Protein AF-A0A936CM27-F1 (afdb_monomer)

pLDDT: mean 85.97, std 10.76, range [41.25, 97.06]

Sequence (195 aa):
MSIGIKVQIDFSAFSEALDALGDKHFRAAGMIAVNDTLRQANKAAVSAIAKAGSIKVADVRKRLRAIKATRENLTGILRASKYALPLVAFSARQVKAGVTAREWGQRRTYKGAFIATMKTGHRGVFKRVGDDRLPIRQLWGPGVGHVMRAPDVRADLEALIRERLPINLKRQIERRLRVISGKAKLSAASQRKLR

Mean predicted aligned error: 7.91 Å

Radius of gyration: 24.88 Å; Cα contacts (8 Å, |Δi|>4): 315; chains: 1; bounding box: 67×24×71 Å

Foldseek 3Di:
DWFKDKQADDCVVQPVLCVVQPLQLLLVLLQQLLQVLLVVLLVLLLVQLCVQFVFDSVVQNVFWDWDGADSVGSMIIITGHQDWAFQVRQVWDADPQEIWGQGRNDIDDDGQWYWDQDPVRDIGIWHAPDPDPDDIDTDTHGGSSVSCPPPVNVVVSVVSSVVRSVVSSVVSSVVSSVVVVVVVVVVVVVVVVVD

Structure (mmCIF, N/CA/C/O backbone):
data_AF-A0A936CM27-F1
#
_entry.id   AF-A0A936CM27-F1
#
loop_
_atom_site.group_PDB
_atom_site.id
_atom_site.type_symbol
_atom_site.label_atom_id
_atom_site.label_alt_id
_atom_site.label_comp_id
_atom_site.label_asym_id
_atom_site.label_entity_id
_atom_site.label_seq_id
_atom_site.pdbx_PDB_ins_code
_atom_site.Cartn_x
_atom_site.Cartn_y
_atom_site.Cartn_z
_atom_site.occupancy
_atom_site.B_iso_or_equiv
_atom_site.auth_seq_id
_atom_site.auth_comp_id
_atom_site.auth_asym_id
_atom_site.auth_atom_id
_atom_site.pdbx_PDB_model_num
ATOM 1 N N . MET A 1 1 ? -10.256 -14.883 -2.969 1.00 41.25 1 MET A N 1
ATOM 2 C CA . MET A 1 1 ? -9.816 -13.933 -4.011 1.00 41.25 1 MET A CA 1
ATOM 3 C C . MET A 1 1 ? -9.044 -12.776 -3.383 1.00 41.25 1 MET A C 1
ATOM 5 O O . MET A 1 1 ? -9.468 -12.255 -2.358 1.00 41.25 1 MET A O 1
ATOM 9 N N . SER A 1 2 ? -7.869 -12.446 -3.917 1.00 43.69 2 SER A N 1
ATOM 10 C CA . SER A 1 2 ? -7.022 -11.332 -3.467 1.00 43.69 2 SER A CA 1
ATOM 11 C C . SER A 1 2 ? -7.319 -10.068 -4.270 1.00 43.69 2 SER A C 1
ATOM 13 O O . SER A 1 2 ? -7.525 -10.167 -5.474 1.00 43.69 2 SER A O 1
ATOM 15 N N . ILE A 1 3 ? -7.285 -8.902 -3.631 1.00 67.88 3 ILE A N 1
ATOM 16 C CA . ILE A 1 3 ? -7.561 -7.609 -4.274 1.00 67.88 3 ILE A CA 1
ATOM 17 C C . ILE A 1 3 ? -6.244 -7.035 -4.785 1.00 67.88 3 ILE A C 1
ATOM 19 O O . ILE A 1 3 ? -5.271 -7.005 -4.027 1.00 67.88 3 ILE A O 1
ATOM 23 N N . GLY A 1 4 ? -6.188 -6.592 -6.040 1.00 69.81 4 GLY A N 1
ATOM 24 C CA . GLY A 1 4 ? -4.976 -5.972 -6.554 1.00 69.81 4 GLY A CA 1
ATOM 25 C C . GLY A 1 4 ? -5.148 -5.162 -7.829 1.00 69.81 4 GLY A C 1
ATOM 26 O O . GLY A 1 4 ? -6.114 -5.348 -8.562 1.00 69.81 4 GLY A O 1
ATOM 27 N N . ILE A 1 5 ? -4.181 -4.275 -8.063 1.00 77.62 5 ILE A N 1
ATOM 28 C CA . ILE A 1 5 ? -4.051 -3.458 -9.274 1.00 77.62 5 ILE A CA 1
ATOM 29 C C . ILE A 1 5 ? -2.938 -4.059 -10.130 1.00 77.62 5 ILE A C 1
ATOM 31 O O . ILE A 1 5 ? -1.877 -4.426 -9.612 1.00 77.62 5 ILE A O 1
ATOM 35 N N . LYS A 1 6 ? -3.202 -4.188 -11.431 1.00 80.00 6 LYS A N 1
ATOM 36 C CA . LYS A 1 6 ? -2.244 -4.692 -12.415 1.00 80.00 6 LYS A CA 1
ATOM 37 C C . LYS A 1 6 ? -1.566 -3.517 -13.116 1.00 80.00 6 LYS A C 1
ATOM 39 O O . LYS A 1 6 ? -2.228 -2.564 -13.507 1.00 80.00 6 LYS A O 1
ATOM 44 N N . VAL A 1 7 ? -0.254 -3.617 -13.281 1.00 76.00 7 VAL A N 1
ATOM 45 C CA . VAL A 1 7 ? 0.564 -2.746 -14.126 1.00 76.00 7 VAL A CA 1
ATOM 46 C C . VAL A 1 7 ? 1.024 -3.601 -15.296 1.00 76.00 7 VAL A C 1
ATOM 48 O O . VAL A 1 7 ? 1.741 -4.579 -15.079 1.00 76.00 7 VAL A O 1
ATOM 51 N N . GLN A 1 8 ? 0.592 -3.272 -16.509 1.00 74.25 8 GLN A N 1
ATOM 52 C CA . GLN A 1 8 ? 0.919 -4.019 -17.722 1.00 74.25 8 GLN A CA 1
ATOM 53 C C . GLN A 1 8 ? 1.378 -3.058 -18.810 1.00 74.25 8 GLN A C 1
ATOM 55 O O . GLN A 1 8 ? 0.885 -1.935 -18.889 1.00 74.25 8 GLN A O 1
ATOM 60 N N . ILE A 1 9 ? 2.338 -3.506 -19.615 1.00 72.75 9 ILE A N 1
ATOM 61 C CA . ILE A 1 9 ? 2.717 -2.826 -20.853 1.00 72.75 9 ILE A CA 1
ATOM 62 C C . ILE A 1 9 ? 1.850 -3.396 -21.968 1.00 72.75 9 ILE A C 1
ATOM 64 O O . ILE A 1 9 ? 1.766 -4.615 -22.112 1.00 72.75 9 ILE A O 1
ATOM 68 N N . ASP A 1 10 ? 1.248 -2.511 -22.754 1.00 71.00 10 ASP A N 1
ATOM 69 C CA . ASP A 1 10 ? 0.686 -2.876 -24.047 1.00 71.00 10 ASP A CA 1
ATOM 70 C C . ASP A 1 10 ? 1.802 -2.829 -25.094 1.00 71.00 10 ASP A C 1
ATOM 72 O O . ASP A 1 10 ? 2.443 -1.795 -25.272 1.00 71.00 10 ASP A O 1
ATOM 76 N N . PHE A 1 11 ? 2.083 -3.962 -25.734 1.00 61.38 11 PHE A N 1
ATOM 77 C CA . PHE A 1 11 ? 3.161 -4.081 -26.717 1.00 61.38 11 PHE A CA 1
ATOM 78 C C . PHE A 1 11 ? 2.806 -3.438 -28.061 1.00 61.38 11 PHE A C 1
ATOM 80 O O . PHE A 1 11 ? 3.712 -3.044 -28.792 1.00 61.38 11 PHE A O 1
ATOM 87 N N . SER A 1 12 ? 1.514 -3.306 -28.376 1.00 62.25 12 SER A N 1
ATOM 88 C CA . SER A 1 12 ? 1.051 -2.771 -29.663 1.00 62.25 12 SER A CA 1
ATOM 89 C C . SER A 1 12 ? 1.461 -1.310 -29.869 1.00 62.25 12 SER A C 1
ATOM 91 O O . SER A 1 12 ? 1.790 -0.904 -30.978 1.00 62.25 12 SER A O 1
ATOM 93 N N . ALA A 1 13 ? 1.542 -0.545 -28.780 1.00 63.19 13 ALA A N 1
ATOM 94 C CA . ALA A 1 13 ? 1.919 0.864 -28.792 1.00 63.19 13 ALA A CA 1
ATOM 95 C C . ALA A 1 13 ? 3.432 1.115 -28.974 1.00 63.19 13 ALA A C 1
ATOM 97 O O . ALA A 1 13 ? 3.851 2.270 -28.984 1.00 63.19 13 ALA A O 1
ATOM 98 N N . PHE A 1 14 ? 4.265 0.068 -29.070 1.00 64.75 14 PHE A N 1
ATOM 99 C CA . PHE A 1 14 ? 5.731 0.194 -29.082 1.00 64.75 14 PHE A CA 1
ATOM 100 C C . PHE A 1 14 ? 6.424 -0.640 -30.174 1.00 64.75 14 PHE A C 1
ATOM 102 O O . PHE A 1 14 ? 7.568 -1.058 -29.982 1.00 64.75 14 PHE A O 1
ATOM 109 N N . SER A 1 15 ? 5.769 -0.864 -31.316 1.00 64.75 15 SER A N 1
ATOM 110 C CA . SER A 1 15 ? 6.342 -1.594 -32.462 1.00 64.75 15 SER A CA 1
ATOM 111 C C . SER A 1 15 ? 7.690 -1.019 -32.920 1.00 64.75 15 SER A C 1
ATOM 113 O O . SER A 1 15 ? 8.670 -1.750 -32.994 1.00 64.75 15 SER A O 1
ATOM 115 N N . GLU A 1 16 ? 7.798 0.302 -33.078 1.00 68.31 16 GLU A N 1
ATOM 116 C CA . GLU A 1 16 ? 9.051 0.960 -33.490 1.00 68.31 16 GLU A CA 1
ATOM 117 C C . GLU A 1 16 ? 10.212 0.706 -32.513 1.00 68.31 16 GLU A C 1
ATOM 119 O O . GLU A 1 16 ? 11.364 0.511 -32.901 1.00 68.31 16 GLU A O 1
ATOM 124 N N . ALA A 1 17 ? 9.917 0.686 -31.209 1.00 62.34 17 ALA A N 1
ATOM 125 C CA . ALA A 1 17 ? 10.919 0.411 -30.186 1.00 62.34 17 ALA A CA 1
ATOM 126 C C . ALA A 1 17 ? 11.301 -1.075 -30.134 1.00 62.34 17 ALA A C 1
ATOM 128 O O . ALA A 1 17 ? 12.431 -1.394 -29.763 1.00 62.34 17 ALA A O 1
ATOM 129 N N . LEU A 1 18 ? 10.377 -1.974 -30.480 1.00 68.62 18 LEU A N 1
ATOM 130 C CA . LEU A 1 18 ? 10.653 -3.401 -30.639 1.00 68.62 18 LEU A CA 1
ATOM 131 C C . LEU A 1 18 ? 11.596 -3.642 -31.820 1.00 68.62 18 LEU A C 1
ATOM 133 O O . LEU A 1 18 ? 12.591 -4.349 -31.647 1.00 68.62 18 LEU A O 1
ATOM 137 N N . ASP A 1 19 ? 11.346 -2.991 -32.954 1.00 70.44 19 ASP A N 1
ATOM 138 C CA . ASP A 1 19 ? 12.170 -3.111 -34.160 1.00 70.44 19 ASP A CA 1
ATOM 139 C C . ASP A 1 19 ? 13.584 -2.549 -33.942 1.00 70.44 19 ASP A C 1
ATOM 141 O O . ASP A 1 19 ? 14.576 -3.162 -34.335 1.00 70.44 19 ASP A O 1
ATOM 145 N N . ALA A 1 20 ? 13.707 -1.430 -33.220 1.00 67.69 20 ALA A N 1
ATOM 146 C CA . ALA A 1 20 ? 14.999 -0.794 -32.954 1.00 67.69 20 ALA A CA 1
ATOM 147 C C . ALA A 1 20 ? 15.882 -1.530 -31.921 1.00 67.69 20 ALA A C 1
ATOM 149 O O . ALA A 1 20 ? 17.110 -1.424 -31.964 1.00 67.69 20 ALA A O 1
ATOM 150 N N . LEU A 1 21 ? 15.292 -2.229 -30.942 1.00 69.75 21 LEU A N 1
ATOM 151 C CA . LEU A 1 21 ? 16.026 -2.883 -29.840 1.00 69.75 21 LEU A CA 1
ATOM 152 C C . LEU A 1 21 ? 16.144 -4.402 -29.988 1.00 69.75 21 LEU A C 1
ATOM 154 O O . LEU A 1 21 ? 17.020 -5.006 -29.359 1.00 69.75 21 LEU A O 1
ATOM 158 N N . GLY A 1 22 ? 15.245 -5.022 -30.747 1.00 76.38 22 GLY A N 1
ATOM 159 C CA . GLY A 1 22 ? 14.989 -6.454 -30.694 1.00 76.38 22 GLY A CA 1
ATOM 160 C C . GLY A 1 22 ? 14.266 -6.882 -29.406 1.00 76.38 22 GLY A C 1
ATOM 161 O O . GLY A 1 22 ? 14.424 -6.298 -28.324 1.00 76.38 22 GLY A O 1
ATOM 162 N N . ASP A 1 23 ? 13.500 -7.972 -29.505 1.00 77.94 23 ASP A N 1
ATOM 163 C CA . ASP A 1 23 ? 12.582 -8.459 -28.459 1.00 77.94 23 ASP A CA 1
ATOM 164 C C . ASP A 1 23 ? 13.254 -8.626 -27.079 1.00 77.94 23 ASP A C 1
ATOM 166 O O . ASP A 1 23 ? 12.750 -8.176 -26.046 1.00 77.94 23 ASP A O 1
ATOM 170 N N . LYS A 1 24 ? 14.471 -9.181 -27.040 1.00 81.62 24 LYS A N 1
ATOM 171 C CA . LYS A 1 24 ? 15.215 -9.423 -25.790 1.00 81.62 24 LYS A CA 1
ATOM 172 C C . LYS A 1 24 ? 15.515 -8.138 -25.011 1.00 81.62 24 LYS A C 1
ATOM 174 O O . LYS A 1 24 ? 15.411 -8.118 -23.778 1.00 81.62 24 LYS A O 1
ATOM 179 N N . HIS A 1 25 ? 15.936 -7.077 -25.697 1.00 82.88 25 HIS A N 1
ATOM 180 C CA . HIS A 1 25 ? 16.291 -5.817 -25.045 1.00 82.88 25 HIS A CA 1
ATOM 181 C C . HIS A 1 25 ? 15.051 -5.011 -24.671 1.00 82.88 25 HIS A C 1
ATOM 183 O O . HIS A 1 25 ? 15.035 -4.422 -23.584 1.00 82.88 25 HIS A O 1
ATOM 189 N N . PHE A 1 26 ? 14.004 -5.065 -25.498 1.00 84.25 26 PHE A N 1
ATOM 190 C CA . PHE A 1 26 ? 12.713 -4.465 -25.190 1.00 84.25 26 PHE A CA 1
ATOM 191 C C . PHE A 1 26 ? 12.079 -5.098 -23.947 1.00 84.25 26 PHE A C 1
ATOM 193 O O . PHE A 1 26 ? 11.790 -4.391 -22.982 1.00 84.25 26 PHE A O 1
ATOM 200 N N . ARG A 1 27 ? 11.976 -6.433 -23.880 1.00 86.00 27 ARG A N 1
ATOM 201 C CA . ARG A 1 27 ? 11.462 -7.140 -22.691 1.00 86.00 27 ARG A CA 1
ATOM 202 C C . ARG A 1 27 ? 12.260 -6.820 -21.431 1.00 86.00 27 ARG A C 1
ATOM 204 O O . ARG A 1 27 ? 11.694 -6.645 -20.353 1.00 86.00 27 ARG A O 1
ATOM 211 N N . ALA A 1 28 ? 13.582 -6.692 -21.544 1.00 87.50 28 ALA A N 1
ATOM 212 C CA . ALA A 1 28 ? 14.419 -6.298 -20.414 1.00 87.50 28 ALA A CA 1
ATOM 213 C C . ALA A 1 28 ? 14.170 -4.846 -19.964 1.00 87.50 28 ALA A C 1
ATOM 215 O O . ALA A 1 28 ? 14.206 -4.579 -18.761 1.00 87.50 28 ALA A O 1
ATOM 216 N N . ALA A 1 29 ? 13.938 -3.915 -20.895 1.00 89.19 29 ALA A N 1
ATOM 217 C CA . ALA A 1 29 ? 13.565 -2.534 -20.586 1.00 89.19 29 ALA A CA 1
ATOM 218 C C . ALA A 1 29 ? 12.166 -2.465 -19.959 1.00 89.19 29 ALA A C 1
ATOM 220 O O . ALA A 1 29 ? 12.001 -1.871 -18.892 1.00 89.19 29 ALA A O 1
ATOM 221 N N . GLY A 1 30 ? 11.196 -3.153 -20.561 1.00 89.69 30 GLY A N 1
ATOM 222 C CA . GLY A 1 30 ? 9.817 -3.236 -20.098 1.00 89.69 30 GLY A CA 1
ATOM 223 C C . GLY A 1 30 ? 9.699 -3.827 -18.697 1.00 89.69 30 GLY A C 1
ATOM 224 O O . GLY A 1 30 ? 9.048 -3.242 -17.837 1.00 89.69 30 GLY A O 1
ATOM 225 N N . MET A 1 31 ? 10.416 -4.915 -18.406 1.00 92.50 31 MET A N 1
ATOM 226 C CA . MET A 1 31 ? 10.442 -5.513 -17.066 1.00 92.50 31 MET A CA 1
ATOM 227 C C . MET A 1 31 ? 10.909 -4.505 -16.008 1.00 92.50 31 MET A C 1
ATOM 229 O O . MET A 1 31 ? 10.315 -4.403 -14.932 1.00 92.50 31 MET A O 1
ATOM 233 N N . ILE A 1 32 ? 11.982 -3.758 -16.289 1.00 92.56 32 ILE A N 1
ATOM 234 C CA . ILE A 1 32 ? 12.509 -2.760 -15.350 1.00 92.56 32 ILE A CA 1
ATOM 235 C C . ILE A 1 32 ? 11.515 -1.605 -15.205 1.00 92.56 32 ILE A C 1
ATOM 237 O O . ILE A 1 32 ? 11.216 -1.214 -14.080 1.00 92.56 32 ILE A O 1
ATOM 241 N N . ALA A 1 33 ? 10.944 -1.119 -16.307 1.00 93.62 33 ALA A N 1
ATOM 242 C CA . ALA A 1 33 ? 9.964 -0.038 -16.301 1.00 93.62 33 ALA A CA 1
ATOM 243 C C . ALA A 1 33 ? 8.699 -0.389 -15.501 1.00 93.62 33 ALA A C 1
ATOM 245 O O . ALA A 1 33 ? 8.242 0.413 -14.682 1.00 93.62 33 ALA A O 1
ATOM 246 N N . VAL A 1 34 ? 8.170 -1.605 -15.667 1.00 93.00 34 VAL A N 1
ATOM 247 C CA . VAL A 1 34 ? 7.029 -2.108 -14.887 1.00 93.00 34 VAL A CA 1
ATOM 248 C C . VAL A 1 34 ? 7.393 -2.207 -13.414 1.00 93.00 34 VAL A C 1
ATOM 250 O O . VAL A 1 34 ? 6.630 -1.755 -12.567 1.00 93.00 34 VAL A O 1
ATOM 253 N N . ASN A 1 35 ? 8.569 -2.742 -13.084 1.00 94.81 35 ASN A N 1
ATOM 254 C CA . ASN A 1 35 ? 9.007 -2.875 -11.695 1.00 94.81 35 ASN A CA 1
ATOM 255 C C . ASN A 1 35 ? 9.281 -1.519 -11.018 1.00 94.81 35 ASN A C 1
ATOM 257 O O . ASN A 1 35 ? 8.979 -1.359 -9.832 1.00 94.81 35 ASN A O 1
ATOM 261 N N . ASP A 1 36 ? 9.804 -0.535 -11.750 1.00 94.62 36 ASP A N 1
ATOM 262 C CA . ASP A 1 36 ? 9.993 0.834 -11.264 1.00 94.62 36 ASP A CA 1
ATOM 263 C C . ASP A 1 36 ? 8.648 1.524 -11.015 1.00 94.62 36 ASP A C 1
ATOM 265 O O . ASP A 1 36 ? 8.440 2.112 -9.949 1.00 94.62 36 ASP A O 1
ATOM 269 N N . THR A 1 37 ? 7.708 1.372 -11.947 1.00 94.50 37 THR A N 1
ATOM 270 C CA . THR A 1 37 ? 6.339 1.890 -11.818 1.00 94.50 37 THR A CA 1
ATOM 271 C C . THR A 1 37 ? 5.603 1.214 -10.665 1.00 94.50 37 THR A C 1
ATOM 273 O O . THR A 1 37 ? 4.994 1.888 -9.841 1.00 94.50 37 THR A O 1
ATOM 276 N N . LEU A 1 38 ? 5.734 -0.106 -10.517 1.00 94.19 38 LEU A N 1
ATOM 277 C CA . LEU A 1 38 ? 5.159 -0.866 -9.409 1.00 94.19 38 LEU A CA 1
ATOM 278 C C . LEU A 1 38 ? 5.715 -0.402 -8.057 1.00 94.19 38 LEU A C 1
ATOM 280 O O . LEU A 1 38 ? 4.969 -0.317 -7.083 1.00 94.19 38 LEU A O 1
ATOM 284 N N . ARG A 1 39 ? 7.010 -0.065 -7.978 1.00 95.19 39 ARG A N 1
ATOM 285 C CA . ARG A 1 39 ? 7.616 0.498 -6.760 1.00 95.19 39 ARG A CA 1
ATOM 286 C C . ARG A 1 39 ? 6.994 1.854 -6.407 1.00 95.19 39 ARG A C 1
ATOM 288 O O . ARG A 1 39 ? 6.683 2.085 -5.237 1.00 95.19 39 ARG A O 1
ATOM 295 N N . GLN A 1 40 ? 6.806 2.726 -7.399 1.00 94.69 40 GLN A N 1
ATOM 296 C CA . GLN A 1 40 ? 6.181 4.043 -7.223 1.00 94.69 40 GLN A CA 1
ATOM 297 C C . GLN A 1 40 ? 4.708 3.907 -6.811 1.00 94.69 40 GLN A C 1
ATOM 299 O O . GLN A 1 40 ? 4.305 4.478 -5.797 1.00 94.69 40 GLN A O 1
ATOM 304 N N . ALA A 1 41 ? 3.948 3.061 -7.509 1.00 93.31 41 ALA A N 1
ATOM 305 C CA . ALA A 1 41 ? 2.558 2.748 -7.190 1.00 93.31 41 ALA A CA 1
ATOM 306 C C . ALA A 1 41 ? 2.414 2.146 -5.784 1.00 93.31 41 ALA A C 1
ATOM 308 O O . ALA A 1 41 ? 1.543 2.557 -5.026 1.00 93.31 41 ALA A O 1
ATOM 309 N N . ASN A 1 42 ? 3.302 1.233 -5.375 1.00 93.69 42 ASN A N 1
ATOM 310 C CA . ASN A 1 42 ? 3.288 0.672 -4.022 1.00 93.69 42 ASN A CA 1
ATOM 311 C C . ASN A 1 42 ? 3.519 1.749 -2.949 1.00 93.69 42 ASN A C 1
ATOM 313 O O . ASN A 1 42 ? 2.837 1.755 -1.927 1.00 93.69 42 ASN A O 1
ATOM 317 N N . LYS A 1 43 ? 4.451 2.686 -3.174 1.00 94.31 43 LYS A N 1
ATOM 318 C CA . LYS A 1 43 ? 4.688 3.807 -2.247 1.00 94.31 43 LYS A CA 1
ATOM 319 C C . LYS A 1 43 ? 3.444 4.692 -2.120 1.00 94.31 43 LYS A C 1
ATOM 321 O O . LYS A 1 43 ? 3.049 5.012 -0.999 1.00 94.31 43 LYS A O 1
ATOM 326 N N . ALA A 1 44 ? 2.834 5.054 -3.247 1.00 93.00 44 ALA A N 1
ATOM 327 C CA . ALA A 1 44 ? 1.612 5.851 -3.271 1.00 93.00 44 ALA A CA 1
ATOM 328 C C . ALA A 1 44 ? 0.451 5.124 -2.576 1.00 93.00 44 ALA A C 1
ATOM 330 O O . ALA A 1 44 ? -0.181 5.697 -1.694 1.00 93.00 44 ALA A O 1
ATOM 331 N N . ALA A 1 45 ? 0.252 3.835 -2.867 1.00 92.06 45 ALA A N 1
ATOM 332 C CA . ALA A 1 45 ? -0.809 3.020 -2.281 1.00 92.06 45 ALA A CA 1
ATOM 333 C C . ALA A 1 45 ? -0.676 2.913 -0.762 1.00 92.06 45 ALA A C 1
ATOM 335 O O . ALA A 1 45 ? -1.651 3.095 -0.039 1.00 92.06 45 ALA A O 1
ATOM 336 N N . VAL A 1 46 ? 0.540 2.664 -0.264 1.00 93.56 46 VAL A N 1
ATOM 337 C CA . VAL A 1 46 ? 0.819 2.636 1.177 1.00 93.56 46 VAL A CA 1
ATOM 338 C C . VAL A 1 46 ? 0.392 3.950 1.837 1.00 93.56 46 VAL A C 1
ATOM 340 O O . VAL A 1 46 ? -0.245 3.919 2.888 1.00 93.56 46 VAL A O 1
ATOM 343 N N . SER A 1 47 ? 0.737 5.087 1.229 1.00 92.56 47 SER A N 1
ATOM 344 C CA . SER A 1 47 ? 0.409 6.415 1.757 1.00 92.56 47 SER A CA 1
ATOM 345 C C . SER A 1 47 ? -1.098 6.690 1.721 1.00 92.56 47 SER A C 1
ATOM 347 O O . SER A 1 47 ? -1.693 7.025 2.747 1.00 92.56 47 SER A O 1
ATOM 349 N N . ALA A 1 48 ? -1.732 6.472 0.565 1.00 90.94 48 ALA A N 1
ATOM 350 C CA . ALA A 1 48 ? -3.158 6.700 0.355 1.00 90.94 48 ALA A CA 1
ATOM 351 C C . ALA A 1 48 ? -4.013 5.837 1.292 1.00 90.94 48 ALA A C 1
ATOM 353 O O . ALA A 1 48 ? -4.898 6.346 1.979 1.00 90.94 48 ALA A O 1
ATOM 354 N N . ILE A 1 49 ? -3.692 4.543 1.406 1.00 89.81 49 ILE A N 1
ATOM 355 C CA . ILE A 1 49 ? -4.421 3.619 2.280 1.00 89.81 49 ILE A CA 1
ATOM 356 C C . ILE A 1 49 ? -4.211 3.964 3.757 1.00 89.81 49 ILE A C 1
ATOM 358 O O . ILE A 1 49 ? -5.163 3.904 4.536 1.00 89.81 49 ILE A O 1
ATOM 362 N N . ALA A 1 50 ? -2.996 4.345 4.163 1.00 90.06 50 ALA A N 1
ATOM 363 C CA . ALA A 1 50 ? -2.739 4.773 5.536 1.00 90.06 50 ALA A CA 1
ATOM 364 C C . ALA A 1 50 ? -3.566 6.017 5.901 1.00 90.06 50 ALA A C 1
ATOM 366 O O . ALA A 1 50 ? -4.212 6.033 6.952 1.00 90.06 50 ALA A O 1
ATOM 367 N N . LYS A 1 51 ? -3.609 7.016 5.007 1.00 89.12 51 LYS A N 1
ATOM 368 C CA . LYS A 1 51 ? -4.384 8.252 5.184 1.00 89.12 51 LYS A CA 1
ATOM 369 C C . LYS A 1 51 ? -5.886 7.969 5.255 1.00 89.12 51 LYS A C 1
ATOM 371 O O . LYS A 1 51 ? -6.521 8.320 6.247 1.00 89.12 51 LYS A O 1
ATOM 376 N N . ALA A 1 52 ? -6.437 7.284 4.253 1.00 85.94 52 ALA A N 1
ATOM 377 C CA . ALA A 1 52 ? -7.865 6.975 4.181 1.00 85.94 52 ALA A CA 1
ATOM 378 C C . ALA A 1 52 ? -8.317 6.059 5.332 1.00 85.94 52 ALA A C 1
ATOM 380 O O . ALA A 1 52 ? -9.355 6.274 5.952 1.00 85.94 52 ALA A O 1
ATOM 381 N N . GLY A 1 53 ? -7.508 5.054 5.671 1.00 83.88 53 GLY A N 1
ATOM 382 C CA . GLY A 1 53 ? -7.813 4.099 6.730 1.00 83.88 53 GLY A CA 1
ATOM 383 C C . GLY A 1 53 ? -7.555 4.604 8.149 1.00 83.88 53 GLY A C 1
ATOM 384 O O . GLY A 1 53 ? -8.021 3.963 9.084 1.00 83.88 53 GLY A O 1
ATOM 385 N N . SER A 1 54 ? -6.825 5.714 8.332 1.00 86.44 54 SER A N 1
ATOM 386 C CA . SER A 1 54 ? -6.274 6.128 9.638 1.00 86.44 54 SER A CA 1
ATOM 387 C C . SER A 1 54 ? -5.439 5.019 10.312 1.00 86.44 54 SER A C 1
ATOM 389 O O . SER A 1 54 ? -5.464 4.848 11.533 1.00 86.44 54 SER A O 1
ATOM 391 N N . ILE A 1 55 ? -4.704 4.256 9.493 1.00 88.62 55 ILE A N 1
ATOM 392 C CA . ILE A 1 55 ? -3.867 3.117 9.898 1.00 88.62 55 ILE A CA 1
ATOM 393 C C . ILE A 1 55 ? -2.397 3.531 9.810 1.00 88.62 55 ILE A C 1
ATOM 395 O O . ILE A 1 55 ? -1.998 4.281 8.918 1.00 88.62 55 ILE A O 1
ATOM 399 N N . LYS A 1 56 ? -1.548 2.991 10.689 1.00 88.25 56 LYS A N 1
ATOM 400 C CA . LYS A 1 56 ? -0.098 3.194 10.594 1.00 88.25 56 LYS A CA 1
ATOM 401 C C . LYS A 1 56 ? 0.460 2.648 9.277 1.00 88.25 56 LYS A C 1
ATOM 403 O O . LYS A 1 56 ? 0.214 1.504 8.898 1.00 88.25 56 LYS A O 1
ATOM 408 N N . VAL A 1 57 ? 1.334 3.430 8.646 1.00 91.50 57 VAL A N 1
ATOM 409 C CA . VAL A 1 57 ? 2.054 3.061 7.414 1.00 91.50 57 VAL A CA 1
ATOM 410 C C . VAL A 1 57 ? 2.757 1.702 7.531 1.00 91.50 57 VAL A C 1
ATOM 412 O O . VAL A 1 57 ? 2.727 0.905 6.595 1.00 91.50 57 VAL A O 1
ATOM 415 N N . ALA A 1 58 ? 3.366 1.409 8.684 1.00 89.94 58 ALA A N 1
ATOM 416 C CA . ALA A 1 58 ? 4.054 0.140 8.922 1.00 89.94 58 ALA A CA 1
ATOM 417 C C . ALA A 1 58 ? 3.111 -1.076 8.838 1.00 89.94 58 ALA A C 1
ATOM 419 O O . ALA A 1 58 ? 3.478 -2.099 8.261 1.00 89.94 58 ALA A O 1
ATOM 420 N N . ASP A 1 59 ? 1.886 -0.955 9.351 1.00 88.00 59 ASP A N 1
ATOM 421 C CA . ASP A 1 59 ? 0.899 -2.040 9.333 1.00 88.00 59 ASP A CA 1
ATOM 422 C C . ASP A 1 59 ? 0.292 -2.231 7.940 1.00 88.00 59 ASP A C 1
ATOM 424 O O . ASP A 1 59 ? 0.032 -3.362 7.522 1.00 88.00 59 ASP A O 1
ATOM 428 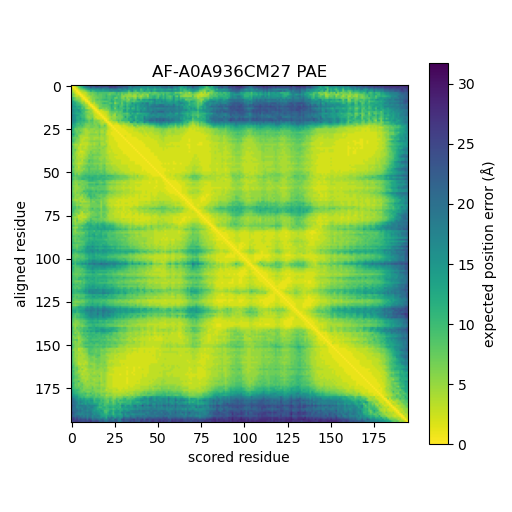N N . VAL A 1 60 ? 0.144 -1.139 7.181 1.00 90.50 60 VAL A N 1
ATOM 429 C CA . VAL A 1 60 ? -0.249 -1.189 5.766 1.00 90.50 60 VAL A CA 1
ATOM 430 C C . VAL A 1 60 ? 0.821 -1.901 4.933 1.00 90.50 60 VAL A C 1
ATOM 432 O O . VAL A 1 60 ? 0.490 -2.804 4.164 1.00 90.50 60 VAL A O 1
ATOM 435 N N . ARG A 1 61 ? 2.109 -1.575 5.126 1.00 91.06 61 ARG A N 1
ATOM 436 C CA . ARG A 1 61 ? 3.229 -2.209 4.401 1.00 91.06 61 ARG A CA 1
ATOM 437 C C . ARG A 1 61 ? 3.275 -3.722 4.586 1.00 91.06 61 ARG A C 1
ATOM 439 O O . ARG A 1 61 ? 3.455 -4.435 3.609 1.00 91.06 61 ARG A O 1
ATOM 446 N N . LYS A 1 62 ? 3.050 -4.223 5.805 1.00 89.94 62 LYS A N 1
ATOM 447 C CA . LYS A 1 62 ? 3.002 -5.673 6.092 1.00 89.94 62 LYS A CA 1
ATOM 448 C C . LYS A 1 62 ? 1.873 -6.399 5.348 1.00 89.94 62 LYS A C 1
ATOM 450 O O . LYS A 1 62 ? 1.879 -7.622 5.252 1.00 89.94 62 LYS A O 1
ATOM 455 N N . ARG A 1 63 ? 0.878 -5.658 4.856 1.00 90.31 63 ARG A N 1
ATOM 456 C CA . ARG A 1 63 ? -0.353 -6.179 4.245 1.00 90.31 63 ARG A CA 1
ATOM 457 C C . ARG A 1 63 ? -0.458 -5.889 2.751 1.00 90.31 63 ARG A C 1
ATOM 459 O O . ARG A 1 63 ? -1.446 -6.298 2.139 1.00 90.31 63 ARG A O 1
ATOM 466 N N . LEU A 1 64 ? 0.540 -5.227 2.171 1.00 90.75 64 LEU A N 1
ATOM 467 C CA . LEU A 1 64 ? 0.681 -5.022 0.735 1.00 90.75 64 LEU A CA 1
ATOM 468 C C . LEU A 1 64 ? 1.851 -5.852 0.216 1.00 90.75 64 LEU A C 1
ATOM 470 O O . LEU A 1 64 ? 2.938 -5.852 0.788 1.00 90.75 64 LEU A O 1
ATOM 474 N N . ARG A 1 65 ? 1.631 -6.553 -0.893 1.00 91.56 65 ARG A N 1
ATOM 475 C CA . ARG A 1 65 ? 2.652 -7.348 -1.571 1.00 91.56 65 ARG A CA 1
ATOM 476 C C . ARG A 1 65 ? 2.728 -6.934 -3.031 1.00 91.56 65 ARG A C 1
ATOM 478 O O . ARG A 1 65 ? 1.747 -7.044 -3.760 1.00 91.56 65 ARG A O 1
ATOM 485 N N . ALA A 1 66 ? 3.909 -6.504 -3.456 1.00 92.19 66 ALA A N 1
ATOM 486 C CA . ALA A 1 66 ? 4.219 -6.257 -4.857 1.00 92.19 66 ALA A CA 1
ATOM 487 C C . ALA A 1 66 ? 4.780 -7.541 -5.487 1.00 92.19 66 ALA A C 1
ATOM 489 O O . ALA A 1 66 ? 5.832 -8.035 -5.080 1.00 92.19 66 ALA A O 1
ATOM 490 N N . ILE A 1 67 ? 4.066 -8.090 -6.464 1.00 92.94 67 ILE A N 1
ATOM 491 C CA . ILE A 1 67 ? 4.522 -9.188 -7.316 1.00 92.94 67 ILE A CA 1
ATOM 492 C C . ILE A 1 67 ? 5.181 -8.542 -8.531 1.00 92.94 67 ILE A C 1
ATOM 494 O O . ILE A 1 67 ? 4.526 -7.823 -9.286 1.00 92.94 67 ILE A O 1
ATOM 498 N N . LYS A 1 68 ? 6.491 -8.746 -8.656 1.00 91.69 68 LYS A N 1
ATOM 499 C CA . LYS A 1 68 ? 7.321 -8.123 -9.688 1.00 91.69 68 LYS A CA 1
ATOM 500 C C . LYS A 1 68 ? 7.076 -8.758 -11.055 1.00 91.69 68 LYS A C 1
ATOM 502 O O . LYS A 1 68 ? 6.821 -9.956 -11.139 1.00 91.69 68 LYS A O 1
ATOM 507 N N . ALA A 1 69 ? 7.239 -7.949 -12.094 1.00 91.19 69 ALA A N 1
ATOM 508 C CA . ALA A 1 69 ? 7.325 -8.421 -13.465 1.00 91.19 69 ALA A CA 1
ATOM 509 C C . ALA A 1 69 ? 8.637 -9.183 -13.696 1.00 91.19 69 ALA A C 1
ATOM 511 O O . ALA A 1 69 ? 9.683 -8.830 -13.131 1.00 91.19 69 ALA A O 1
ATOM 512 N N . THR A 1 70 ? 8.575 -10.189 -14.563 1.00 89.19 70 THR A N 1
ATOM 513 C CA . THR A 1 70 ? 9.720 -10.948 -15.083 1.00 89.19 70 THR A CA 1
ATOM 514 C C . THR A 1 70 ? 9.925 -10.613 -16.560 1.00 89.19 70 THR A C 1
ATOM 516 O O . THR A 1 70 ? 9.162 -9.843 -17.129 1.00 89.19 70 THR A O 1
ATOM 519 N N . ARG A 1 71 ? 10.964 -11.156 -17.206 1.00 84.56 71 ARG A N 1
ATOM 520 C CA . ARG A 1 71 ? 11.186 -10.938 -18.651 1.00 84.56 71 ARG A CA 1
ATOM 521 C C . ARG A 1 71 ? 10.127 -11.615 -19.525 1.00 84.56 71 ARG A C 1
ATOM 523 O O . ARG A 1 71 ? 9.853 -11.151 -20.626 1.00 84.56 71 ARG A O 1
ATOM 530 N N . GLU A 1 72 ? 9.562 -12.709 -19.032 1.00 83.88 72 GLU A N 1
ATOM 531 C CA . GLU A 1 72 ? 8.506 -13.470 -19.704 1.00 83.88 72 GLU A CA 1
ATOM 532 C C . GLU A 1 72 ? 7.141 -12.825 -19.479 1.00 83.88 72 GLU A C 1
ATOM 534 O O . GLU A 1 72 ? 6.349 -12.717 -20.409 1.00 83.88 72 GLU A O 1
ATOM 539 N N . ASN A 1 73 ? 6.893 -12.341 -18.257 1.00 85.06 73 ASN A N 1
ATOM 540 C CA . ASN A 1 73 ? 5.636 -11.722 -17.876 1.00 85.06 73 ASN A CA 1
ATOM 541 C C . ASN A 1 73 ? 5.863 -10.275 -17.425 1.00 85.06 73 ASN A C 1
ATOM 543 O O . ASN A 1 73 ? 6.197 -10.012 -16.265 1.00 85.06 73 ASN A O 1
ATOM 547 N N . LEU A 1 74 ? 5.613 -9.327 -18.333 1.00 86.50 74 LEU A N 1
ATOM 548 C CA . LEU A 1 74 ? 5.698 -7.882 -18.077 1.00 86.50 74 LEU A CA 1
ATOM 549 C C . LEU A 1 74 ? 4.514 -7.342 -17.249 1.00 86.50 74 LEU A C 1
ATOM 551 O O . LEU A 1 74 ? 4.118 -6.187 -17.390 1.00 86.50 74 LEU A O 1
ATOM 555 N N . THR A 1 75 ? 3.943 -8.169 -16.374 1.00 87.75 75 THR A N 1
ATOM 556 C CA . THR A 1 75 ? 2.846 -7.790 -15.486 1.00 87.75 75 THR A CA 1
ATOM 557 C C . THR A 1 75 ? 3.353 -7.632 -14.059 1.00 87.75 75 THR A C 1
ATOM 559 O O . THR A 1 75 ? 3.784 -8.593 -13.425 1.00 87.75 75 THR A O 1
ATOM 562 N N . GLY A 1 76 ? 3.251 -6.420 -13.521 1.00 89.19 76 GLY A N 1
ATOM 563 C CA . GLY A 1 76 ? 3.392 -6.152 -12.094 1.00 89.19 76 GLY A CA 1
ATOM 564 C C . GLY A 1 76 ? 2.030 -6.225 -11.409 1.00 89.19 76 GLY A C 1
ATOM 565 O O . GLY A 1 76 ? 1.052 -5.690 -11.924 1.00 89.19 76 GLY A O 1
ATOM 566 N N . ILE A 1 77 ? 1.936 -6.862 -10.242 1.00 90.38 77 ILE A N 1
ATOM 567 C CA . ILE A 1 77 ? 0.678 -6.926 -9.481 1.00 90.38 77 ILE A CA 1
ATOM 568 C C . ILE A 1 77 ? 0.906 -6.367 -8.087 1.00 90.38 77 ILE A C 1
ATOM 570 O O . ILE A 1 77 ? 1.702 -6.899 -7.314 1.00 90.38 77 ILE A O 1
ATOM 574 N N . LEU A 1 78 ? 0.157 -5.329 -7.730 1.00 90.50 78 LEU A N 1
ATOM 575 C CA . LEU A 1 78 ? 0.085 -4.852 -6.358 1.00 90.50 78 LEU A CA 1
ATOM 576 C C . LEU A 1 78 ? -1.099 -5.522 -5.665 1.00 90.50 78 LEU A C 1
ATOM 578 O O . LEU A 1 78 ? -2.242 -5.258 -6.019 1.00 90.50 78 LEU A O 1
ATOM 582 N N . ARG A 1 79 ? -0.835 -6.396 -4.692 1.00 90.44 7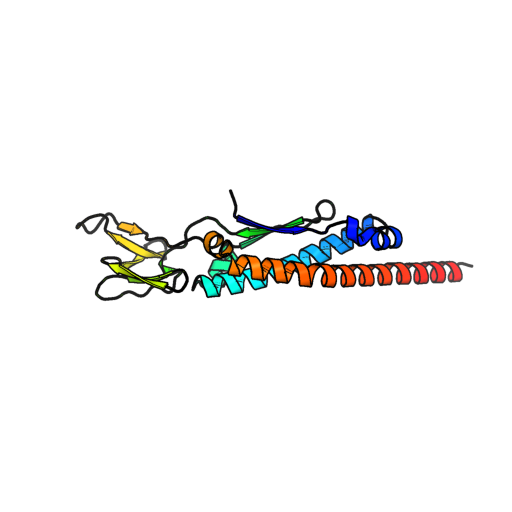9 ARG A N 1
ATOM 583 C CA . ARG A 1 79 ? -1.846 -7.199 -3.995 1.00 90.44 79 ARG A CA 1
ATOM 584 C C . ARG A 1 79 ? -2.002 -6.751 -2.544 1.00 90.44 79 ARG A C 1
ATOM 586 O O . ARG A 1 79 ? -1.031 -6.763 -1.790 1.00 90.44 79 ARG A O 1
ATOM 593 N N . ALA A 1 80 ? -3.228 -6.454 -2.127 1.00 89.25 80 ALA A N 1
ATOM 594 C CA . ALA A 1 80 ? -3.567 -6.201 -0.732 1.00 89.25 80 ALA A CA 1
ATOM 595 C C . ALA A 1 80 ? -4.149 -7.429 -0.032 1.00 89.25 80 ALA A C 1
ATOM 597 O O . ALA A 1 80 ? -4.884 -8.236 -0.612 1.00 89.25 80 ALA A O 1
ATOM 598 N N . SER A 1 81 ? -3.845 -7.538 1.260 1.00 87.00 81 SER A N 1
ATOM 599 C CA . SER A 1 81 ? -4.437 -8.532 2.145 1.00 87.00 81 SER A CA 1
ATOM 600 C C . SER A 1 81 ? -5.934 -8.284 2.340 1.00 87.00 81 SER A C 1
ATOM 602 O O . SER A 1 81 ? -6.372 -7.157 2.589 1.00 87.00 81 SER A O 1
ATOM 604 N N . LYS A 1 82 ? -6.711 -9.371 2.275 1.00 81.75 82 LYS A N 1
ATOM 605 C CA . LYS A 1 82 ? -8.155 -9.383 2.556 1.00 81.75 82 LYS A CA 1
ATOM 606 C C . LYS A 1 82 ? -8.481 -9.407 4.053 1.00 81.75 82 LYS A C 1
ATOM 608 O O . LYS A 1 82 ? -9.619 -9.151 4.422 1.00 81.75 82 LYS A O 1
ATOM 613 N N 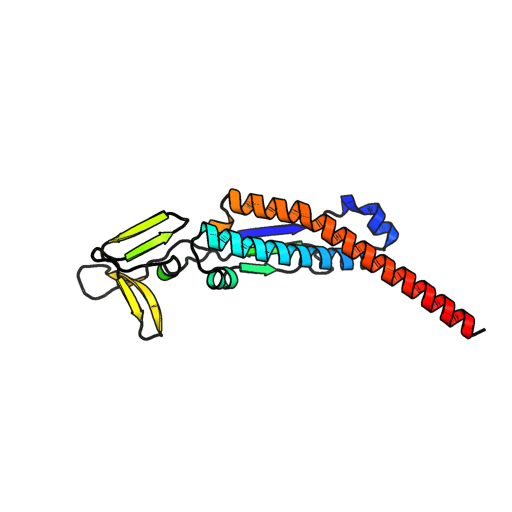. TYR A 1 83 ? -7.512 -9.751 4.902 1.00 84.94 83 TYR A N 1
ATOM 614 C CA . TYR A 1 83 ? -7.766 -10.018 6.315 1.00 84.94 83 TYR A CA 1
ATOM 615 C C . TYR A 1 83 ? -8.001 -8.738 7.113 1.00 84.94 83 TYR A C 1
ATOM 61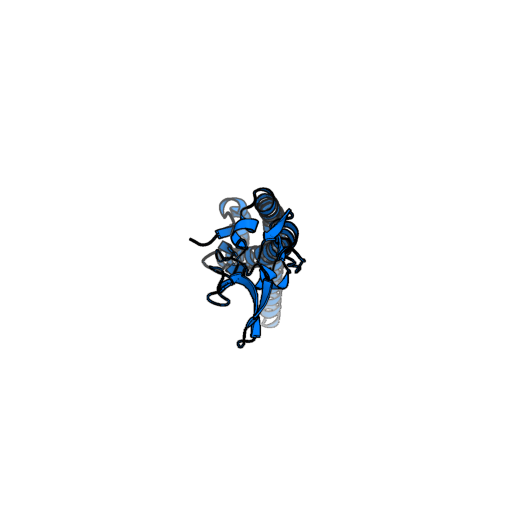7 O O . TYR A 1 83 ? -7.360 -7.710 6.874 1.00 84.94 83 TYR A O 1
ATOM 625 N N . ALA A 1 84 ? -8.897 -8.840 8.091 1.00 86.50 84 ALA A N 1
ATOM 626 C CA . ALA A 1 84 ? -9.247 -7.778 9.018 1.00 86.50 84 ALA A CA 1
ATOM 627 C C . ALA A 1 84 ? -8.032 -7.300 9.837 1.00 86.50 84 ALA A C 1
ATOM 629 O O . ALA A 1 84 ? -7.050 -8.029 10.043 1.00 86.50 84 ALA A O 1
ATOM 630 N N . LEU A 1 85 ? -8.046 -6.035 10.248 1.00 89.19 85 LEU A N 1
ATOM 631 C CA . LEU A 1 85 ? -7.037 -5.451 11.135 1.00 89.19 85 LEU A CA 1
ATOM 632 C C . LEU A 1 85 ? -7.551 -5.508 12.577 1.00 89.19 85 LEU A C 1
ATOM 634 O O . LEU A 1 85 ? -8.731 -5.242 12.795 1.00 89.19 85 LEU A O 1
ATOM 638 N N . PRO A 1 86 ? -6.708 -5.819 13.577 1.00 92.12 86 PRO A N 1
ATOM 639 C CA . PRO A 1 86 ? -7.079 -5.606 14.970 1.00 92.12 86 PRO A CA 1
ATOM 640 C C . PRO A 1 86 ? -7.565 -4.171 15.162 1.00 92.12 86 PRO A C 1
ATOM 642 O O . PRO A 1 86 ? -6.909 -3.243 14.689 1.00 92.12 86 PRO A O 1
ATOM 645 N N . LEU A 1 87 ? -8.669 -3.969 15.884 1.00 93.00 87 LEU A N 1
ATOM 646 C CA . LEU A 1 87 ? -9.255 -2.632 16.027 1.00 93.00 87 LEU A CA 1
ATOM 647 C C . LEU A 1 87 ? -8.280 -1.617 16.668 1.00 93.00 87 LEU A C 1
ATOM 649 O O . LEU A 1 87 ? -8.348 -0.420 16.408 1.00 93.00 87 LEU A O 1
ATOM 653 N N . VAL A 1 88 ? -7.294 -2.103 17.433 1.00 92.12 88 VAL A N 1
ATOM 654 C CA . VAL A 1 88 ? -6.214 -1.286 18.012 1.00 92.12 88 VAL A CA 1
ATOM 655 C C . VAL A 1 88 ? -5.367 -0.553 16.958 1.00 92.12 88 VAL A C 1
ATOM 657 O O . VAL A 1 88 ? -4.829 0.514 17.247 1.00 92.12 88 VAL A O 1
ATOM 660 N N . ALA A 1 89 ? -5.282 -1.073 15.728 1.00 89.81 89 ALA A N 1
ATOM 661 C CA . ALA A 1 89 ? -4.534 -0.457 14.629 1.00 89.81 89 ALA A CA 1
ATOM 662 C C . ALA A 1 89 ? -5.174 0.848 14.111 1.00 89.81 89 ALA A C 1
ATOM 664 O O . ALA A 1 89 ? -4.511 1.626 13.427 1.00 89.81 89 ALA A O 1
ATOM 665 N N . PHE A 1 90 ? -6.435 1.106 14.466 1.00 90.75 90 PHE A N 1
ATOM 666 C CA . PHE A 1 90 ? -7.235 2.248 14.017 1.00 90.75 90 PHE A CA 1
ATOM 667 C C . PHE A 1 90 ? -7.254 3.379 15.049 1.00 90.75 90 PHE A C 1
ATOM 669 O O . PHE A 1 90 ? -8.311 3.899 15.408 1.00 90.75 90 PHE A O 1
ATOM 676 N N . SER A 1 91 ? -6.082 3.743 15.577 1.00 89.25 91 SER A N 1
ATOM 677 C CA . SER A 1 91 ? -5.939 4.791 16.604 1.00 89.25 91 SER A CA 1
ATOM 678 C C . SER A 1 91 ? -6.906 4.612 17.788 1.00 89.25 91 SER A C 1
ATOM 680 O O . SER A 1 91 ? -7.570 5.562 18.211 1.00 89.25 91 SER A O 1
ATOM 682 N N . ALA A 1 92 ? -7.036 3.375 18.282 1.00 92.81 92 ALA A N 1
ATOM 683 C CA . ALA A 1 92 ? -8.012 3.064 19.317 1.00 92.81 92 ALA A CA 1
ATOM 684 C C . ALA A 1 92 ? -7.635 3.684 20.672 1.00 92.81 92 ALA A C 1
ATOM 686 O O . ALA A 1 92 ? -6.499 3.556 21.134 1.00 92.81 92 ALA A O 1
ATOM 687 N N . ARG A 1 93 ? -8.614 4.304 21.332 1.00 93.94 93 ARG A N 1
ATOM 688 C CA . ARG A 1 93 ? -8.502 4.938 22.651 1.00 93.94 93 ARG A CA 1
ATOM 689 C C . ARG A 1 93 ? -9.565 4.376 23.581 1.00 93.94 93 ARG A C 1
ATOM 691 O O . ARG A 1 93 ? -10.747 4.380 23.237 1.00 93.94 93 ARG A O 1
ATOM 698 N N . GLN A 1 94 ? -9.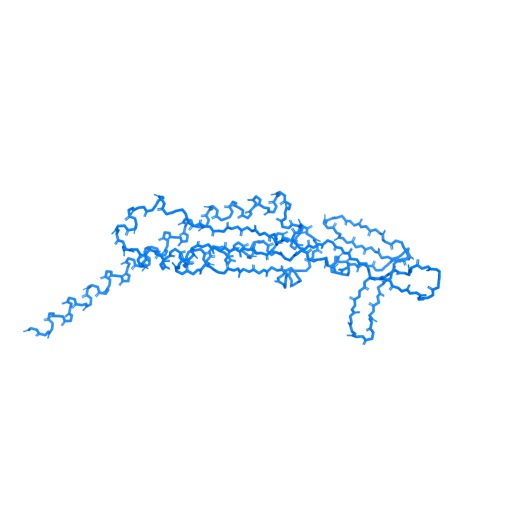161 3.986 24.783 1.00 95.50 94 GLN A N 1
ATOM 699 C CA . GLN A 1 94 ? -10.100 3.632 25.842 1.00 95.50 94 GLN A CA 1
ATOM 700 C C . GLN A 1 94 ? -10.764 4.891 26.421 1.00 95.50 94 GLN A C 1
ATOM 702 O O . GLN A 1 94 ? -10.129 5.933 26.590 1.00 95.50 94 GLN A O 1
ATOM 707 N N . VAL A 1 95 ? -12.065 4.801 26.669 1.00 95.88 95 VAL A N 1
ATOM 708 C CA . VAL A 1 95 ? -12.931 5.842 27.236 1.00 95.88 95 VAL A CA 1
ATOM 709 C C . VAL A 1 95 ? -13.836 5.211 28.296 1.00 95.88 95 VAL A C 1
ATOM 711 O O . VAL A 1 95 ? -13.981 3.992 28.331 1.00 95.88 95 VAL A O 1
ATOM 714 N N . LYS A 1 96 ? -14.501 6.018 29.133 1.00 93.56 96 LYS A N 1
ATOM 715 C CA . LYS A 1 96 ? -15.385 5.503 30.200 1.00 93.56 96 LYS A CA 1
ATOM 716 C C . LYS A 1 96 ? -16.452 4.529 29.677 1.00 93.56 96 LYS A C 1
ATOM 718 O O . LYS A 1 96 ? -16.713 3.510 30.296 1.00 93.56 96 LYS A O 1
ATOM 723 N N . ALA A 1 97 ? -17.026 4.817 28.508 1.00 93.44 97 ALA A N 1
ATOM 724 C CA . ALA A 1 97 ? -18.060 3.983 27.893 1.00 93.44 97 ALA A CA 1
ATOM 725 C C . ALA A 1 97 ? -17.527 2.725 27.168 1.00 93.44 97 ALA A C 1
ATOM 727 O O . ALA A 1 97 ? -18.325 1.886 26.748 1.00 93.44 97 ALA A O 1
ATOM 728 N N . GLY A 1 98 ? -16.212 2.591 26.961 1.00 95.69 98 GLY A N 1
ATOM 729 C CA . GLY A 1 98 ? -15.616 1.475 26.224 1.00 95.69 98 GLY A CA 1
ATOM 730 C C . GLY A 1 98 ? -14.368 1.870 25.431 1.00 95.69 98 GLY A C 1
ATOM 731 O O . GLY A 1 98 ? -13.446 2.479 25.965 1.00 95.69 98 GLY A O 1
ATOM 732 N N . VAL A 1 99 ? -14.323 1.556 24.134 1.00 97.06 99 VAL A N 1
ATOM 733 C CA . VAL A 1 99 ? -13.201 1.938 23.254 1.00 97.06 99 VAL A CA 1
ATOM 734 C C . VAL A 1 99 ? -13.706 2.726 22.061 1.00 97.06 99 VAL A C 1
ATOM 736 O O . VAL A 1 99 ? -14.681 2.351 21.425 1.00 97.06 99 VAL A O 1
ATOM 739 N N . THR A 1 100 ? -13.021 3.812 21.732 1.00 95.69 100 THR A N 1
ATOM 740 C CA . THR A 1 100 ? -13.216 4.557 20.486 1.00 95.69 100 THR A CA 1
ATOM 741 C C . THR A 1 100 ? -12.148 4.159 19.479 1.00 95.69 100 THR A C 1
ATOM 743 O O . THR A 1 100 ? -10.999 3.976 19.870 1.00 95.69 100 THR A O 1
ATOM 746 N N . ALA A 1 101 ? -12.490 4.036 18.199 1.00 93.94 101 ALA A N 1
ATOM 747 C CA . ALA A 1 101 ? -11.533 3.784 17.119 1.00 93.94 101 ALA A CA 1
ATOM 748 C C . ALA A 1 101 ? -11.910 4.590 15.872 1.00 93.94 101 ALA A C 1
ATOM 750 O O . ALA A 1 101 ? -13.070 4.969 15.704 1.00 93.94 101 ALA A O 1
ATOM 751 N N . ARG A 1 102 ? -10.926 4.893 15.023 1.00 90.56 102 ARG A N 1
ATOM 752 C CA . ARG A 1 102 ? -11.106 5.657 13.785 1.00 90.56 102 ARG A CA 1
ATOM 753 C C . ARG A 1 102 ? -10.974 4.740 12.577 1.00 90.56 102 ARG A C 1
ATOM 755 O O . ARG A 1 102 ? -9.887 4.574 12.033 1.00 90.56 102 ARG A O 1
ATOM 762 N N . GLU A 1 103 ? -12.085 4.154 12.165 1.00 87.38 103 GLU A N 1
ATOM 763 C CA . GLU A 1 103 ? -12.156 3.318 10.971 1.00 87.38 103 GLU A CA 1
ATOM 764 C C . GLU A 1 103 ? -12.542 4.187 9.772 1.00 87.38 103 GLU A C 1
ATOM 766 O O . GLU A 1 103 ? -13.540 4.903 9.824 1.00 87.38 103 GLU A O 1
ATOM 771 N N . TRP A 1 104 ? -11.746 4.155 8.699 1.00 75.75 104 TRP A N 1
ATOM 772 C CA . TRP A 1 104 ? -12.033 4.879 7.445 1.00 75.75 104 TRP A CA 1
ATOM 773 C C . TRP A 1 104 ? -12.361 6.369 7.630 1.00 75.75 104 TRP A C 1
ATOM 775 O O . TRP A 1 104 ? -13.294 6.905 7.041 1.00 75.75 104 TRP A O 1
ATOM 785 N N . GLY A 1 105 ? -11.626 7.043 8.515 1.00 79.44 105 GLY A N 1
ATOM 786 C CA . GLY A 1 105 ? -11.836 8.465 8.790 1.00 79.44 105 GLY A CA 1
ATOM 787 C C . GLY A 1 105 ? -13.023 8.778 9.710 1.00 79.44 105 GLY A C 1
ATOM 788 O O . GLY A 1 105 ? -13.122 9.907 10.189 1.00 79.44 105 GLY A O 1
ATOM 789 N N . GLN A 1 106 ? -13.859 7.798 10.058 1.00 86.00 106 GLN A N 1
ATOM 790 C CA . GLN A 1 106 ? -14.963 7.971 11.000 1.00 86.00 106 GLN A CA 1
ATOM 791 C C . GLN A 1 106 ? -14.585 7.443 12.381 1.00 86.00 106 GLN A C 1
ATOM 793 O O . GLN A 1 106 ? -14.067 6.337 12.528 1.00 86.00 106 GLN A O 1
ATOM 798 N N . ARG A 1 107 ? -14.848 8.233 13.426 1.00 91.31 107 ARG A N 1
ATOM 799 C CA . ARG A 1 107 ? -14.646 7.788 14.808 1.00 91.31 107 ARG A CA 1
ATOM 800 C C . ARG A 1 107 ? -15.911 7.097 15.310 1.00 91.31 107 ARG A C 1
ATOM 802 O O . ARG A 1 107 ? -16.979 7.696 15.296 1.00 91.31 107 ARG A O 1
ATOM 809 N N . ARG A 1 108 ? -15.775 5.856 15.773 1.00 93.31 108 ARG A N 1
ATOM 810 C CA . ARG A 1 108 ? -16.862 5.040 16.327 1.00 93.31 108 ARG A CA 1
ATOM 811 C C . ARG A 1 108 ? -16.548 4.621 17.754 1.00 93.31 108 ARG A C 1
ATOM 813 O O . ARG A 1 108 ? -15.382 4.429 18.102 1.00 93.31 108 ARG A O 1
ATOM 820 N N . THR A 1 109 ? -17.594 4.462 18.560 1.00 95.50 109 THR A N 1
ATOM 821 C CA . THR A 1 109 ? -17.501 4.028 19.959 1.00 95.50 109 THR A CA 1
ATOM 822 C C . THR A 1 109 ? -18.059 2.619 20.111 1.00 95.50 109 THR A C 1
ATOM 824 O O . THR A 1 109 ? -19.226 2.364 19.833 1.00 95.50 109 THR A O 1
ATOM 827 N N . TYR A 1 110 ? -17.233 1.714 20.621 1.00 94.75 110 TYR A N 1
ATOM 828 C CA . TYR A 1 110 ? -17.571 0.332 20.931 1.00 94.75 110 TYR A CA 1
ATOM 829 C C . TYR A 1 110 ? -17.857 0.233 22.424 1.00 94.75 110 TYR A C 1
ATOM 831 O O . TYR A 1 110 ? -16.944 0.104 23.246 1.00 94.75 110 TYR A O 1
ATOM 839 N N . LYS A 1 111 ? -19.143 0.331 22.773 1.00 95.25 111 LYS A N 1
ATOM 840 C CA . LYS A 1 111 ? -19.595 0.271 24.166 1.00 95.25 111 LYS A CA 1
ATOM 841 C C . LYS A 1 111 ? -19.236 -1.072 24.808 1.00 95.25 111 LYS A C 1
ATOM 843 O O . LYS A 1 111 ? -19.442 -2.131 24.198 1.00 95.25 111 LYS A O 1
ATOM 848 N N . GLY A 1 112 ? -18.695 -1.010 26.025 1.00 93.56 112 GLY A N 1
ATOM 849 C CA . GLY A 1 112 ? -18.265 -2.178 26.805 1.00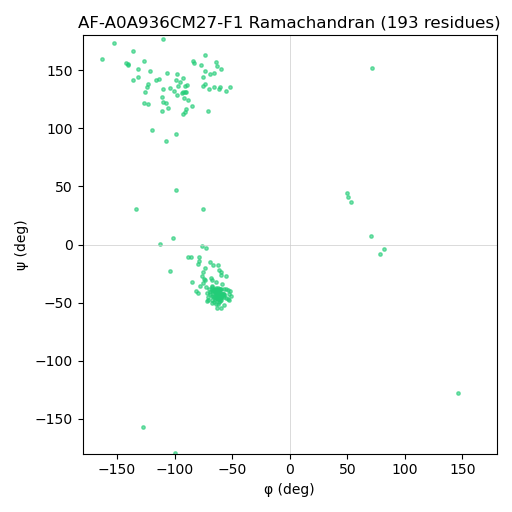 93.56 112 GLY A CA 1
ATOM 850 C C . GLY A 1 112 ? -17.012 -2.888 26.273 1.00 93.56 112 GLY A C 1
ATOM 851 O O . GLY A 1 112 ? -16.662 -3.961 26.758 1.00 93.56 112 GLY A O 1
ATOM 852 N N . ALA A 1 113 ? -16.341 -2.328 25.261 1.00 96.88 113 ALA A N 1
ATOM 853 C CA . ALA A 1 113 ? -15.043 -2.821 24.818 1.00 96.88 113 ALA A CA 1
ATOM 854 C C . ALA A 1 113 ? -13.913 -2.253 25.690 1.00 96.88 113 ALA A C 1
ATOM 856 O O . ALA A 1 113 ? -14.044 -1.174 26.260 1.00 96.88 113 ALA A O 1
ATOM 857 N N . PHE A 1 114 ? -12.781 -2.945 25.752 1.00 96.19 114 PHE A N 1
ATOM 858 C CA . PHE A 1 114 ? -11.599 -2.519 26.503 1.00 96.19 114 PHE A CA 1
ATOM 859 C C . PHE A 1 114 ? -10.315 -2.880 25.752 1.00 96.19 114 PHE A C 1
ATOM 861 O O . PHE A 1 114 ? -10.307 -3.777 24.906 1.00 96.19 114 PHE A O 1
ATOM 868 N N . ILE A 1 115 ? -9.224 -2.164 26.034 1.00 96.38 115 ILE A N 1
ATOM 869 C CA . ILE A 1 115 ? -7.902 -2.477 25.482 1.00 96.38 115 ILE A CA 1
ATOM 870 C C . ILE A 1 115 ? -7.174 -3.364 26.488 1.00 96.38 115 ILE A C 1
ATOM 872 O O . ILE A 1 115 ? -7.103 -3.029 27.666 1.00 96.38 115 ILE A O 1
ATOM 876 N N . ALA A 1 116 ? -6.618 -4.480 26.027 1.00 95.69 116 ALA A N 1
ATOM 877 C CA . ALA A 1 116 ? -5.820 -5.367 26.866 1.00 95.69 116 ALA A CA 1
ATOM 878 C C . ALA A 1 116 ? -4.607 -5.902 26.104 1.00 95.69 116 ALA A C 1
ATOM 880 O O . ALA A 1 116 ? -4.619 -5.990 24.872 1.00 95.69 116 ALA A O 1
ATOM 881 N N . THR A 1 117 ? -3.578 -6.279 26.856 1.00 96.31 117 THR A N 1
ATOM 882 C CA . THR A 1 117 ? -2.435 -7.046 26.362 1.00 96.31 117 THR A CA 1
ATOM 883 C C . THR A 1 117 ? -2.555 -8.460 26.910 1.00 96.31 117 THR A C 1
ATOM 885 O O . THR A 1 117 ? -2.653 -8.653 28.119 1.00 96.31 117 THR A O 1
ATOM 888 N N . MET A 1 118 ? -2.609 -9.443 26.018 1.00 93.12 118 MET A N 1
ATOM 889 C CA . MET A 1 118 ? -2.685 -10.855 26.384 1.00 93.12 118 MET A 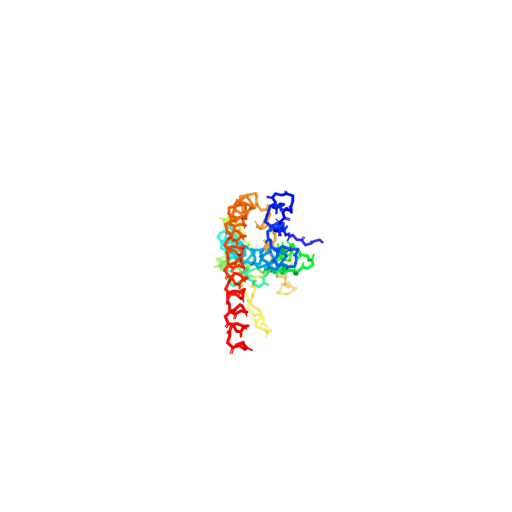CA 1
ATOM 890 C C . MET A 1 118 ? -1.338 -11.352 26.911 1.00 93.12 118 MET A C 1
ATOM 892 O O . MET A 1 118 ? -0.304 -10.746 26.641 1.00 93.12 118 MET A O 1
ATOM 896 N N . LYS A 1 119 ? -1.333 -12.501 27.600 1.00 92.62 119 LYS A N 1
ATOM 897 C CA . LYS A 1 119 ? -0.096 -13.145 28.088 1.00 92.62 119 LYS A CA 1
ATOM 898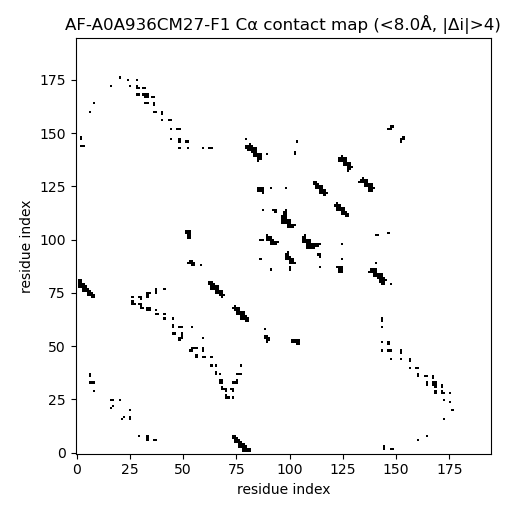 C C . LYS A 1 119 ? 0.923 -13.413 26.970 1.00 92.62 119 LYS A C 1
ATOM 900 O O . LYS A 1 119 ? 2.117 -13.401 27.216 1.00 92.62 119 LYS A O 1
ATOM 905 N N . THR A 1 120 ? 0.452 -13.589 25.735 1.00 93.62 120 THR A N 1
ATOM 906 C CA . THR A 1 120 ? 1.285 -13.739 24.530 1.00 93.62 120 THR A CA 1
ATOM 907 C C . THR A 1 120 ? 1.964 -12.440 24.072 1.00 93.62 120 THR A C 1
ATOM 909 O O . THR A 1 120 ? 2.657 -12.439 23.061 1.00 93.62 120 THR A O 1
ATOM 912 N N . GLY A 1 121 ? 1.715 -11.310 24.741 1.00 92.62 121 GLY A N 1
ATOM 913 C CA . GLY A 1 121 ? 2.163 -9.979 24.320 1.00 92.62 121 GLY A CA 1
ATOM 914 C C . GLY A 1 121 ? 1.269 -9.325 23.260 1.00 92.62 121 GLY A C 1
ATOM 915 O O . GLY A 1 121 ? 1.471 -8.162 22.907 1.00 92.62 121 GLY A O 1
ATOM 916 N N . HIS A 1 122 ? 0.243 -10.025 22.761 1.00 93.19 122 HIS A N 1
ATOM 917 C CA . HIS A 1 122 ? -0.691 -9.466 21.783 1.00 93.19 122 HIS A CA 1
ATOM 918 C C . HIS A 1 122 ? -1.599 -8.413 22.419 1.00 93.19 122 HIS A C 1
ATOM 920 O O . HIS A 1 122 ? -2.435 -8.723 23.270 1.00 93.19 122 HIS A O 1
ATOM 926 N N . ARG A 1 123 ? -1.466 -7.163 21.973 1.00 94.19 123 ARG A N 1
ATOM 927 C CA . ARG A 1 123 ? -2.332 -6.055 22.382 1.00 94.19 123 ARG A CA 1
ATOM 92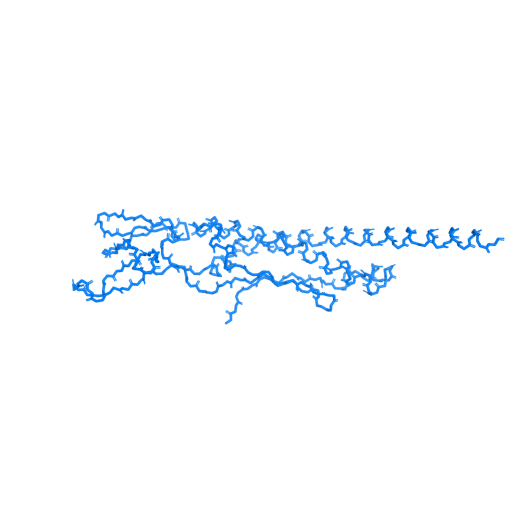8 C C . ARG A 1 123 ? -3.502 -5.908 21.415 1.00 94.19 123 ARG A C 1
ATOM 930 O O . ARG A 1 123 ? -3.314 -5.826 20.203 1.00 94.19 123 ARG A O 1
ATOM 937 N N . GLY A 1 124 ? -4.715 -5.814 21.946 1.00 95.88 124 GLY A N 1
ATOM 938 C CA . GLY A 1 124 ? -5.934 -5.733 21.145 1.00 95.88 124 GLY A CA 1
ATOM 939 C C . GLY A 1 124 ? -7.070 -5.000 21.845 1.00 95.88 124 GLY A C 1
ATOM 940 O O . GLY A 1 124 ? -6.977 -4.640 23.017 1.00 95.88 124 GLY A O 1
ATOM 941 N N . VAL A 1 125 ? -8.148 -4.779 21.094 1.00 96.81 125 VAL A N 1
ATOM 942 C CA . VAL A 1 125 ? -9.435 -4.347 21.644 1.00 96.81 125 VAL A CA 1
ATOM 943 C C . VAL A 1 125 ? -10.307 -5.581 21.785 1.00 96.81 125 VAL A C 1
ATOM 945 O O . VAL A 1 125 ? -10.472 -6.329 20.821 1.00 96.81 125 VAL A O 1
ATOM 948 N N . PHE A 1 126 ? -10.877 -5.776 22.963 1.00 96.81 126 PHE A N 1
ATOM 949 C CA . PHE A 1 126 ? -11.688 -6.937 23.290 1.00 96.81 126 PHE A CA 1
ATOM 950 C C . PHE A 1 126 ? -13.044 -6.504 23.829 1.00 96.81 126 PHE A C 1
ATOM 952 O O . PHE A 1 126 ? -13.206 -5.387 24.320 1.00 96.81 126 PHE A O 1
ATOM 959 N N . LYS A 1 127 ? -14.025 -7.396 23.731 1.00 96.69 127 LYS A N 1
ATOM 960 C CA . LYS A 1 127 ? -15.341 -7.248 24.348 1.00 96.69 127 LYS A CA 1
ATOM 961 C C . LYS A 1 127 ? -15.741 -8.579 24.977 1.00 96.69 127 LYS A C 1
ATOM 963 O O . LYS A 1 127 ? -15.456 -9.628 24.400 1.00 96.69 127 LYS A O 1
ATOM 968 N N . ARG A 1 128 ? -16.376 -8.540 26.148 1.00 95.88 128 ARG A N 1
ATOM 969 C CA . ARG A 1 128 ? -16.958 -9.740 26.769 1.00 95.88 128 ARG A CA 1
ATOM 970 C C . ARG A 1 128 ? -18.112 -10.261 25.908 1.00 95.88 128 ARG A C 1
ATOM 972 O O . ARG A 1 128 ? -18.753 -9.477 25.204 1.00 95.88 128 ARG A O 1
ATOM 979 N N . VAL A 1 129 ? -18.311 -11.574 25.895 1.00 94.62 129 VAL A N 1
ATOM 980 C CA . VAL A 1 129 ? -19.425 -12.189 25.155 1.00 94.62 129 VAL A CA 1
ATOM 981 C C . VAL A 1 129 ? -20.726 -12.072 25.949 1.00 94.62 129 VAL A C 1
ATOM 983 O O . VAL A 1 129 ? -21.738 -11.709 25.359 1.00 94.62 129 VAL A O 1
ATOM 986 N N . GLY A 1 130 ? -20.664 -12.299 27.261 1.00 92.00 130 GLY A N 1
ATOM 987 C CA . GLY A 1 130 ? -21.752 -12.075 28.213 1.00 92.00 130 GLY A CA 1
ATOM 988 C C . GLY A 1 130 ? -21.296 -11.216 29.394 1.00 92.00 130 GLY A C 1
ATOM 989 O O . GLY A 1 130 ? -20.304 -10.486 29.285 1.00 92.00 130 GLY A O 1
ATOM 990 N N . ASP A 1 131 ? -22.011 -11.330 30.509 1.00 90.50 131 ASP A N 1
ATOM 991 C CA . ASP A 1 131 ? -21.758 -10.544 31.724 1.00 90.50 131 ASP A CA 1
ATOM 992 C C . ASP A 1 131 ? -20.544 -11.052 32.511 1.00 90.50 131 ASP A C 1
ATOM 994 O O . ASP A 1 131 ? -19.827 -10.274 33.151 1.00 90.50 131 ASP A O 1
ATOM 998 N N . ASP A 1 132 ? -20.245 -12.344 32.377 1.00 93.06 132 ASP A N 1
ATOM 999 C CA . ASP A 1 132 ? -19.090 -12.975 32.999 1.00 93.06 132 ASP A CA 1
ATOM 1000 C C . ASP A 1 132 ? -17.760 -12.411 32.499 1.00 93.06 132 ASP A C 1
ATOM 1002 O O . ASP A 1 132 ? -17.592 -11.953 31.361 1.00 93.06 132 ASP A O 1
ATOM 1006 N N . ARG A 1 133 ? -16.733 -12.507 33.355 1.00 89.62 133 ARG A N 1
ATOM 1007 C CA . ARG A 1 133 ? -15.389 -12.013 33.025 1.00 89.62 133 ARG A CA 1
ATOM 1008 C C . ARG A 1 133 ? -14.819 -12.685 31.767 1.00 89.62 133 ARG A C 1
ATOM 1010 O O . ARG A 1 133 ? -14.076 -12.053 31.014 1.00 89.62 133 ARG A O 1
ATOM 1017 N N . LEU A 1 134 ? -15.140 -13.946 31.537 1.00 92.94 134 LEU A N 1
ATOM 1018 C CA . LEU A 1 134 ? -14.773 -14.699 30.346 1.00 92.94 134 LEU A CA 1
ATOM 1019 C C . LEU A 1 134 ? -16.032 -15.405 29.829 1.00 92.94 134 LEU A C 1
ATOM 1021 O O . LEU A 1 134 ? -16.890 -15.728 30.640 1.00 92.94 134 LEU A O 1
ATOM 1025 N N . PRO A 1 135 ? -16.144 -15.662 28.516 1.00 94.81 135 PRO A N 1
ATOM 1026 C CA . PRO A 1 135 ? -15.138 -15.447 27.475 1.00 94.81 135 PRO A CA 1
ATOM 1027 C C . PRO A 1 135 ? -15.102 -14.011 26.921 1.00 94.81 135 PRO A C 1
ATOM 1029 O O . PRO A 1 135 ? -16.067 -13.247 26.977 1.00 94.81 135 PRO A O 1
ATOM 1032 N N . ILE A 1 136 ? -13.953 -13.645 26.345 1.00 95.38 136 ILE A N 1
ATOM 1033 C CA . ILE A 1 136 ? -13.744 -12.370 25.648 1.00 95.38 136 ILE A CA 1
ATOM 1034 C C . ILE A 1 136 ? -13.445 -12.622 24.171 1.00 95.38 136 ILE A C 1
ATOM 1036 O O . ILE A 1 136 ? -12.717 -13.548 23.823 1.00 95.38 136 ILE A O 1
ATOM 1040 N N . ARG A 1 137 ? -13.972 -11.768 23.293 1.00 95.50 137 ARG A N 1
ATOM 1041 C CA . ARG A 1 137 ? -13.701 -11.797 21.850 1.00 95.50 137 ARG A CA 1
ATOM 1042 C C . ARG A 1 137 ? -12.935 -10.560 21.413 1.00 95.50 137 ARG A C 1
ATOM 1044 O O . ARG A 1 137 ? -13.194 -9.456 21.895 1.00 95.50 137 ARG A O 1
ATOM 1051 N N . GLN A 1 138 ? -12.011 -10.734 20.474 1.00 96.38 138 GLN A N 1
ATOM 1052 C CA . GLN A 1 138 ? -11.308 -9.611 19.863 1.00 96.38 138 GLN A CA 1
ATOM 1053 C C . GLN A 1 138 ? -12.216 -8.886 18.867 1.00 96.38 138 GLN A C 1
ATOM 1055 O O . GLN A 1 138 ? -12.903 -9.516 18.063 1.00 96.38 138 GLN A O 1
ATOM 1060 N N . LEU A 1 139 ? -12.191 -7.556 18.908 1.00 95.19 139 LEU A N 1
ATOM 1061 C CA . LEU A 1 139 ? -12.826 -6.717 17.904 1.00 95.19 139 LEU A CA 1
ATOM 1062 C C . LEU A 1 139 ? -11.854 -6.434 16.760 1.00 95.19 139 LEU A C 1
ATOM 1064 O O . LEU A 1 139 ? -10.669 -6.131 16.960 1.00 95.19 139 LEU A O 1
ATOM 1068 N N . TRP A 1 140 ? -12.394 -6.515 15.552 1.00 93.00 140 TRP A N 1
ATOM 1069 C CA . TRP A 1 140 ? -11.664 -6.374 14.307 1.00 93.00 140 TRP A CA 1
ATOM 1070 C C . TRP A 1 140 ? -12.278 -5.255 13.491 1.00 93.00 140 TRP A C 1
ATOM 1072 O O . TRP A 1 140 ? -13.498 -5.149 13.400 1.00 93.00 140 TRP A O 1
ATOM 1082 N N . GLY A 1 141 ? -11.406 -4.455 12.899 1.00 88.50 141 GLY A N 1
ATOM 1083 C CA . GLY A 1 141 ? -11.772 -3.498 11.882 1.00 88.50 141 GLY A CA 1
ATOM 1084 C C . GLY A 1 141 ? -11.467 -4.019 10.478 1.00 88.50 141 GLY A C 1
ATOM 1085 O O . GLY A 1 141 ? -10.961 -5.132 10.286 1.00 88.50 141 GLY A O 1
ATOM 1086 N N . PRO A 1 142 ? -11.752 -3.210 9.462 1.00 86.00 142 PRO A N 1
ATOM 1087 C CA . PRO A 1 142 ? -11.659 -3.617 8.070 1.00 86.00 142 PRO A CA 1
ATOM 1088 C C . PRO A 1 142 ? -10.239 -3.960 7.600 1.00 86.00 142 PRO A C 1
ATOM 1090 O O . PRO A 1 142 ? -9.230 -3.519 8.145 1.00 86.00 142 PRO A O 1
ATOM 1093 N N . GLY A 1 143 ? -10.139 -4.759 6.538 1.00 86.94 143 GLY A N 1
ATOM 1094 C CA . GLY A 1 143 ? -8.853 -5.079 5.917 1.00 86.94 143 GLY A CA 1
ATOM 1095 C C . GLY A 1 143 ? -8.308 -3.948 5.036 1.00 86.94 143 GLY A C 1
ATOM 1096 O O . GLY A 1 143 ? -9.064 -3.180 4.444 1.00 86.94 143 GLY A O 1
ATOM 1097 N N . VAL A 1 144 ? -6.982 -3.907 4.862 1.00 86.31 144 VAL A N 1
ATOM 1098 C CA . VAL A 1 144 ? -6.278 -2.973 3.952 1.00 86.31 144 VAL A CA 1
ATOM 1099 C C . VAL A 1 144 ? -6.815 -3.070 2.518 1.00 86.31 144 VAL A C 1
ATOM 1101 O O . VAL A 1 144 ? -7.001 -2.052 1.857 1.00 86.31 144 VAL A O 1
ATOM 1104 N N . GLY A 1 145 ? -7.146 -4.279 2.050 1.00 85.44 145 GLY A N 1
ATOM 1105 C CA . GLY A 1 145 ? -7.742 -4.482 0.728 1.00 85.44 145 GLY A CA 1
ATOM 1106 C C . GLY A 1 145 ? -9.152 -3.907 0.563 1.00 85.44 145 GLY A C 1
ATOM 1107 O O . GLY A 1 145 ? -9.602 -3.736 -0.566 1.00 85.44 145 GLY A O 1
ATOM 1108 N N . HIS A 1 146 ? -9.868 -3.603 1.650 1.00 86.31 146 HIS A N 1
ATOM 1109 C CA . HIS A 1 146 ? -11.118 -2.852 1.542 1.00 86.31 146 HIS A CA 1
ATOM 1110 C C . HIS A 1 146 ? -10.834 -1.392 1.173 1.00 86.31 146 HIS A C 1
ATOM 1112 O O . HIS A 1 146 ? -11.403 -0.894 0.213 1.00 86.31 146 HIS A O 1
ATOM 1118 N N . VAL A 1 147 ? -9.888 -0.741 1.860 1.00 84.94 147 VAL A N 1
ATOM 1119 C CA . VAL A 1 147 ? -9.509 0.658 1.577 1.00 84.94 147 VAL A CA 1
ATOM 1120 C C . VAL A 1 147 ? -8.916 0.804 0.178 1.00 84.94 147 VAL A C 1
ATOM 1122 O O . VAL A 1 147 ? -9.233 1.747 -0.531 1.00 84.94 147 VAL A O 1
ATOM 1125 N N . MET A 1 148 ? -8.111 -0.166 -0.262 1.00 86.19 148 MET A N 1
ATOM 1126 C CA . MET A 1 148 ? -7.561 -0.177 -1.622 1.00 86.19 148 MET A CA 1
ATOM 1127 C C . MET A 1 148 ? -8.640 -0.248 -2.721 1.00 86.19 148 MET A C 1
ATOM 1129 O O . MET A 1 148 ? -8.362 0.108 -3.860 1.00 86.19 148 MET A O 1
ATOM 1133 N N . ARG A 1 149 ? -9.855 -0.726 -2.405 1.00 86.00 149 ARG A N 1
ATOM 1134 C CA . ARG A 1 149 ? -10.988 -0.766 -3.346 1.00 86.00 149 ARG A CA 1
ATOM 1135 C C . ARG A 1 149 ? -11.791 0.525 -3.395 1.00 86.00 149 ARG A C 1
ATOM 1137 O O . ARG A 1 149 ? -12.639 0.631 -4.275 1.00 86.00 149 ARG A O 1
ATOM 1144 N N . ALA A 1 150 ? -11.555 1.459 -2.475 1.00 85.62 150 ALA A N 1
ATOM 1145 C CA . ALA A 1 150 ? -12.228 2.746 -2.515 1.00 85.62 150 ALA A CA 1
ATOM 1146 C C . ALA A 1 150 ? -11.976 3.410 -3.886 1.00 85.62 150 ALA A C 1
ATOM 1148 O O . ALA A 1 150 ? -10.819 3.413 -4.324 1.00 85.62 150 ALA A O 1
ATOM 1149 N N . PRO A 1 151 ? -13.020 3.931 -4.562 1.00 86.00 151 PRO A N 1
ATOM 1150 C CA . PRO A 1 151 ? -12.900 4.511 -5.900 1.00 86.00 151 PRO A CA 1
ATOM 1151 C C . PRO A 1 151 ? -11.781 5.548 -5.999 1.00 86.00 151 PRO A C 1
ATOM 1153 O O . PRO A 1 151 ? -10.955 5.446 -6.898 1.00 86.00 151 PRO A O 1
ATOM 1156 N N . ASP A 1 152 ? -11.681 6.441 -5.014 1.00 86.12 152 ASP A N 1
ATOM 1157 C CA . ASP A 1 152 ? -10.675 7.508 -4.977 1.00 86.12 152 ASP A CA 1
ATOM 1158 C C . ASP A 1 152 ? -9.247 6.945 -4.949 1.00 86.12 152 ASP A C 1
ATOM 1160 O O . ASP A 1 152 ? -8.411 7.279 -5.782 1.00 86.12 152 ASP A O 1
ATOM 1164 N N . VAL A 1 153 ? -8.981 5.991 -4.045 1.00 86.44 153 VAL A N 1
ATOM 1165 C CA . VAL A 1 153 ? -7.657 5.356 -3.918 1.00 86.44 153 VAL A CA 1
ATOM 1166 C C . VAL A 1 153 ? -7.288 4.611 -5.196 1.00 86.44 153 VAL A C 1
ATOM 1168 O O . VAL A 1 153 ? -6.125 4.583 -5.597 1.00 86.44 153 VAL A O 1
ATOM 1171 N N . ARG A 1 154 ? -8.268 3.970 -5.834 1.00 88.19 154 ARG A N 1
ATOM 1172 C CA . ARG A 1 154 ? -8.041 3.235 -7.072 1.00 88.19 154 ARG A CA 1
ATOM 1173 C C . ARG A 1 154 ? -7.766 4.182 -8.240 1.00 88.19 154 ARG A C 1
ATOM 1175 O O . ARG A 1 154 ? -6.813 3.932 -8.974 1.00 88.19 154 ARG A O 1
ATOM 1182 N N . ALA A 1 155 ? -8.548 5.249 -8.379 1.00 88.75 155 ALA A N 1
ATOM 1183 C CA . ALA A 1 155 ? -8.377 6.258 -9.417 1.00 88.75 155 ALA A CA 1
ATOM 1184 C C . ALA A 1 155 ? -7.001 6.932 -9.319 1.00 88.75 155 ALA A C 1
ATOM 1186 O O . ALA A 1 155 ? -6.284 6.987 -10.317 1.00 88.75 155 ALA A O 1
ATOM 1187 N N . ASP A 1 156 ? -6.578 7.324 -8.113 1.00 89.25 156 ASP A N 1
ATOM 1188 C CA . ASP A 1 156 ? -5.255 7.912 -7.864 1.00 89.25 156 ASP A CA 1
ATOM 1189 C C . ASP A 1 156 ? -4.115 6.979 -8.302 1.00 89.25 156 ASP A C 1
ATOM 1191 O O . ASP A 1 156 ? -3.124 7.399 -8.907 1.00 89.25 156 ASP A O 1
ATOM 1195 N N . LEU A 1 157 ? -4.245 5.682 -8.003 1.00 89.56 157 LEU A N 1
ATOM 1196 C CA . LEU A 1 157 ? -3.238 4.687 -8.366 1.00 89.56 157 LEU A CA 1
ATOM 1197 C C . LEU A 1 157 ? -3.216 4.406 -9.866 1.00 89.56 157 LEU A C 1
ATOM 1199 O O . LEU A 1 157 ? -2.133 4.283 -10.439 1.00 89.56 157 LEU A O 1
ATOM 1203 N N . GLU A 1 158 ? -4.379 4.304 -10.504 1.00 90.44 158 GLU A N 1
ATOM 1204 C CA . GLU A 1 158 ? -4.483 4.114 -11.951 1.00 90.44 158 GLU A CA 1
ATOM 1205 C C . GLU A 1 158 ? -3.935 5.327 -12.714 1.00 90.44 158 GLU A C 1
ATOM 1207 O O . GLU A 1 158 ? -3.173 5.145 -13.666 1.00 90.44 158 GLU A O 1
ATOM 1212 N N . ALA A 1 159 ? -4.230 6.549 -12.260 1.00 91.81 159 ALA A N 1
ATOM 1213 C CA . ALA A 1 159 ? -3.678 7.780 -12.819 1.00 91.81 159 ALA A CA 1
ATOM 1214 C C . ALA A 1 159 ? -2.146 7.807 -12.718 1.00 91.81 159 ALA A C 1
ATOM 1216 O O . ALA A 1 159 ? -1.463 8.008 -13.724 1.00 91.81 159 ALA A O 1
ATOM 1217 N N . LEU A 1 160 ? -1.593 7.490 -11.540 1.00 92.75 160 LEU A N 1
ATOM 1218 C CA . LEU A 1 160 ? -0.144 7.405 -11.344 1.00 92.75 160 LEU A CA 1
ATOM 1219 C C . LEU A 1 160 ? 0.498 6.373 -12.274 1.00 92.75 160 LEU A C 1
ATOM 1221 O O . LEU A 1 160 ? 1.562 6.628 -12.836 1.00 92.75 160 LEU A O 1
ATOM 1225 N N . ILE A 1 161 ? -0.119 5.200 -12.436 1.00 91.44 161 ILE A N 1
ATOM 1226 C CA . ILE A 1 161 ? 0.402 4.153 -13.322 1.00 91.44 161 ILE A CA 1
ATOM 1227 C C . ILE A 1 161 ? 0.399 4.633 -14.777 1.00 91.44 161 ILE A C 1
ATOM 1229 O O . ILE A 1 161 ? 1.419 4.478 -15.451 1.00 91.44 161 ILE A O 1
ATOM 1233 N N . ARG A 1 162 ? -0.702 5.239 -15.243 1.00 90.44 162 ARG A N 1
ATOM 1234 C CA . ARG A 1 162 ? -0.828 5.775 -16.610 1.00 90.44 162 ARG A CA 1
ATOM 1235 C C . ARG A 1 162 ? 0.199 6.865 -16.903 1.00 90.44 162 ARG A C 1
ATOM 1237 O O . ARG A 1 162 ? 0.760 6.882 -17.990 1.00 90.44 162 ARG A O 1
ATOM 1244 N N . GLU A 1 163 ? 0.487 7.727 -15.933 1.00 92.44 163 GLU A N 1
ATOM 1245 C CA . GLU A 1 163 ? 1.499 8.778 -16.070 1.00 92.44 163 GLU A CA 1
ATOM 1246 C C . GLU A 1 163 ? 2.924 8.200 -16.054 1.00 92.44 163 GLU A C 1
ATOM 1248 O O . GLU A 1 163 ? 3.764 8.520 -16.896 1.00 92.44 163 GLU A O 1
ATOM 1253 N N . ARG A 1 164 ? 3.234 7.337 -15.079 1.00 93.25 164 ARG A N 1
ATOM 1254 C CA . ARG A 1 164 ? 4.621 6.950 -14.781 1.00 93.25 164 ARG A CA 1
ATOM 1255 C C . ARG A 1 164 ? 5.146 5.820 -15.647 1.00 93.25 164 ARG A C 1
ATOM 1257 O O . ARG A 1 164 ? 6.346 5.804 -15.926 1.00 93.25 164 ARG A O 1
ATOM 1264 N N . LEU A 1 165 ? 4.293 4.887 -16.064 1.00 90.75 165 LEU A N 1
ATOM 1265 C CA . LEU A 1 165 ? 4.711 3.759 -16.892 1.00 90.75 165 LEU A CA 1
ATOM 1266 C C . LEU A 1 165 ? 5.380 4.190 -18.210 1.00 90.75 165 LEU A C 1
ATOM 1268 O O . LEU A 1 165 ? 6.507 3.741 -18.434 1.00 90.75 165 LEU A O 1
ATOM 1272 N N . PRO A 1 166 ? 4.788 5.071 -19.046 1.00 89.81 166 PRO A N 1
ATOM 1273 C CA . PRO A 1 166 ? 5.415 5.483 -20.304 1.00 89.81 166 PRO A CA 1
ATOM 1274 C C . PRO A 1 166 ? 6.723 6.249 -20.074 1.00 89.81 166 PRO A C 1
ATOM 1276 O O . PRO A 1 166 ? 7.714 5.997 -20.759 1.00 89.81 166 PRO A O 1
ATOM 1279 N N . ILE A 1 167 ? 6.779 7.110 -19.051 1.00 92.00 167 ILE A N 1
ATOM 1280 C CA . ILE A 1 167 ? 7.997 7.851 -18.679 1.00 92.00 167 ILE A CA 1
ATOM 1281 C C . ILE A 1 167 ? 9.123 6.884 -18.296 1.00 92.00 167 ILE A C 1
ATOM 1283 O O . ILE A 1 167 ? 10.262 7.015 -18.753 1.00 92.00 167 ILE A O 1
ATOM 1287 N N . ASN A 1 168 ? 8.821 5.909 -17.436 1.00 92.88 168 ASN A N 1
ATOM 1288 C CA . ASN A 1 168 ? 9.800 4.923 -17.000 1.00 92.88 168 ASN A CA 1
ATOM 1289 C C . ASN A 1 168 ? 10.230 4.030 -18.172 1.00 92.88 168 ASN A C 1
ATOM 1291 O O . ASN A 1 168 ? 11.416 3.735 -18.290 1.00 92.88 168 ASN A O 1
ATOM 1295 N N . LEU A 1 169 ? 9.308 3.647 -19.056 1.00 89.88 169 LEU A N 1
ATOM 1296 C CA . LEU A 1 169 ? 9.611 2.828 -20.227 1.00 89.88 169 LEU A CA 1
ATOM 1297 C C . LEU A 1 169 ? 10.538 3.551 -21.204 1.00 89.88 169 LEU A C 1
ATOM 1299 O O . LEU A 1 169 ? 11.602 3.016 -21.514 1.00 89.88 169 LEU A O 1
ATOM 1303 N N . LYS A 1 170 ? 10.206 4.789 -21.593 1.00 88.69 170 LYS A N 1
ATOM 1304 C CA . LYS A 1 170 ? 11.058 5.629 -22.448 1.00 88.69 170 LYS A CA 1
ATOM 1305 C C . LYS A 1 170 ? 12.472 5.748 -21.878 1.00 88.69 170 LYS A C 1
ATOM 1307 O O . LYS A 1 170 ? 13.446 5.462 -22.570 1.00 88.69 170 LYS A O 1
ATOM 1312 N N . ARG A 1 171 ? 12.590 6.048 -20.580 1.00 91.50 171 ARG A N 1
ATOM 1313 C CA . ARG A 1 171 ? 13.888 6.132 -19.890 1.00 91.50 171 ARG A CA 1
ATOM 1314 C C . ARG A 1 171 ? 14.690 4.828 -19.990 1.00 91.50 171 ARG A C 1
ATOM 1316 O O . ARG A 1 171 ? 15.907 4.864 -20.176 1.00 91.50 171 ARG A O 1
ATOM 1323 N N . GLN A 1 172 ? 14.042 3.671 -19.831 1.00 91.06 172 GLN A N 1
ATOM 1324 C CA . GLN A 1 172 ? 14.732 2.378 -19.903 1.00 91.06 172 GLN A CA 1
ATOM 1325 C C . GLN A 1 172 ? 15.126 2.006 -21.339 1.00 91.06 172 GLN A C 1
ATOM 1327 O O . GLN A 1 172 ? 16.213 1.460 -21.533 1.00 91.06 172 GLN A O 1
ATOM 1332 N N . ILE A 1 173 ? 14.294 2.336 -22.329 1.00 87.94 173 ILE A N 1
ATOM 1333 C CA . ILE A 1 173 ? 14.594 2.192 -23.762 1.00 87.94 173 ILE A CA 1
ATOM 1334 C C . ILE A 1 173 ? 15.836 3.020 -24.116 1.00 87.94 173 ILE A C 1
ATOM 1336 O O . ILE A 1 173 ? 16.834 2.461 -24.572 1.00 87.94 173 ILE A O 1
ATOM 1340 N N . GLU A 1 174 ? 15.844 4.318 -23.802 1.00 87.44 174 GLU A N 1
ATOM 1341 C CA . GLU A 1 174 ? 16.979 5.218 -24.060 1.00 87.44 174 GLU A CA 1
ATOM 1342 C C . GLU A 1 174 ? 18.271 4.723 -23.398 1.00 87.44 174 GLU A C 1
ATOM 1344 O O . GLU A 1 174 ? 19.341 4.693 -24.014 1.00 87.44 174 GLU A O 1
ATOM 1349 N N . ARG A 1 175 ? 18.183 4.269 -22.141 1.00 87.88 175 ARG A N 1
ATOM 1350 C CA . ARG A 1 175 ? 19.328 3.697 -21.425 1.00 87.88 175 ARG A CA 1
ATOM 1351 C C . ARG A 1 175 ? 19.882 2.463 -22.137 1.00 87.88 175 ARG A C 1
ATOM 1353 O O . ARG A 1 175 ? 21.099 2.297 -22.200 1.00 87.88 175 ARG A O 1
ATOM 1360 N N . ARG A 1 176 ? 19.018 1.584 -22.650 1.00 87.06 176 ARG A N 1
ATOM 1361 C CA . ARG A 1 176 ? 19.440 0.374 -23.371 1.00 87.06 176 ARG A CA 1
ATOM 1362 C C . ARG A 1 176 ? 20.074 0.713 -24.715 1.00 87.06 176 ARG A C 1
ATOM 1364 O O . ARG A 1 176 ? 21.139 0.171 -25.000 1.00 87.06 176 ARG A O 1
ATOM 1371 N N . LEU A 1 177 ? 19.496 1.648 -25.469 1.00 84.19 177 LEU A N 1
ATOM 1372 C CA . LEU A 1 177 ? 20.054 2.129 -26.736 1.00 84.19 177 LEU A CA 1
ATOM 1373 C C . LEU A 1 177 ? 21.471 2.695 -26.560 1.00 84.19 177 LEU A C 1
ATOM 1375 O O . LEU A 1 177 ? 22.374 2.352 -27.322 1.00 84.19 177 LEU A O 1
ATOM 1379 N N . ARG A 1 178 ? 21.711 3.488 -25.505 1.00 85.81 178 ARG A N 1
ATOM 1380 C CA . ARG A 1 178 ? 23.056 3.999 -25.167 1.00 85.81 178 ARG A CA 1
ATOM 1381 C C . ARG A 1 178 ? 24.065 2.885 -24.879 1.00 85.81 178 ARG A C 1
ATOM 1383 O O . ARG A 1 178 ? 25.222 2.979 -25.276 1.00 85.81 178 ARG A O 1
ATOM 1390 N N . VAL A 1 179 ? 23.641 1.821 -24.196 1.00 85.19 179 VAL A N 1
ATOM 1391 C CA . VAL A 1 179 ? 24.517 0.676 -23.895 1.00 85.19 179 VAL A CA 1
ATOM 1392 C C . VAL A 1 179 ? 24.856 -0.110 -25.161 1.00 85.19 179 VAL A C 1
ATOM 1394 O O . VAL A 1 179 ? 25.999 -0.530 -25.320 1.00 85.19 179 VAL A O 1
ATOM 1397 N N . ILE A 1 180 ? 23.888 -0.309 -26.059 1.00 81.69 180 ILE A N 1
ATOM 1398 C CA . ILE A 1 180 ? 24.101 -1.028 -27.323 1.00 81.69 180 ILE A CA 1
ATOM 1399 C C . ILE A 1 180 ? 25.057 -0.240 -28.226 1.00 81.69 180 ILE A C 1
ATOM 1401 O O . ILE A 1 180 ? 26.064 -0.789 -28.671 1.00 81.69 180 ILE A O 1
ATOM 1405 N N . SER A 1 181 ? 24.809 1.058 -28.424 1.00 79.75 181 SER A N 1
ATOM 1406 C CA . SER A 1 181 ? 25.668 1.908 -29.259 1.00 79.75 181 SER A CA 1
ATOM 1407 C C . SER A 1 181 ? 27.082 2.064 -28.688 1.00 79.75 181 SER A C 1
ATOM 1409 O O . SER A 1 181 ? 28.057 2.024 -29.438 1.00 79.75 181 SER A O 1
ATOM 1411 N N . GLY A 1 182 ? 27.227 2.160 -27.362 1.00 79.56 182 GLY A N 1
ATOM 1412 C CA . GLY A 1 182 ? 28.533 2.164 -26.698 1.00 79.56 182 GLY A CA 1
ATOM 1413 C C . GLY A 1 182 ? 29.314 0.860 -26.900 1.00 79.56 182 GLY A C 1
ATOM 1414 O O . GLY A 1 182 ? 30.506 0.896 -27.202 1.00 79.56 182 GLY A O 1
ATOM 1415 N N . LYS A 1 183 ? 28.644 -0.298 -26.807 1.00 73.31 183 LYS A N 1
ATOM 1416 C CA . LYS A 1 183 ? 29.267 -1.606 -27.073 1.00 73.31 183 LYS A CA 1
ATOM 1417 C C . LYS A 1 183 ? 29.706 -1.762 -28.528 1.00 73.31 183 LYS A C 1
ATOM 1419 O O . LYS A 1 183 ? 30.799 -2.270 -28.764 1.00 73.31 183 LYS A O 1
ATOM 1424 N N . ALA A 1 184 ? 28.895 -1.300 -29.479 1.00 70.19 184 ALA A N 1
ATOM 1425 C CA . ALA A 1 184 ? 29.244 -1.331 -30.899 1.00 70.19 184 ALA A CA 1
ATOM 1426 C C . ALA A 1 184 ? 30.525 -0.523 -31.186 1.00 70.19 184 ALA A C 1
ATOM 1428 O O . ALA A 1 184 ? 31.431 -1.015 -31.857 1.00 70.19 184 ALA A O 1
ATOM 1429 N N . LYS A 1 185 ? 30.654 0.674 -30.595 1.00 71.75 185 LYS A N 1
ATOM 1430 C CA . LYS A 1 185 ? 31.863 1.509 -30.720 1.00 71.75 185 LYS A CA 1
ATOM 1431 C C . LYS A 1 185 ? 33.112 0.844 -30.125 1.00 71.75 185 LYS A C 1
ATOM 1433 O O . LYS A 1 185 ? 34.172 0.892 -30.741 1.00 71.75 185 LYS A O 1
ATOM 1438 N N . LEU A 1 186 ? 32.992 0.200 -28.961 1.00 64.00 186 LEU A N 1
ATOM 1439 C CA . LEU A 1 186 ? 34.104 -0.512 -28.311 1.00 64.00 186 LEU A CA 1
ATOM 1440 C C . LEU A 1 186 ? 34.559 -1.743 -29.109 1.00 64.00 186 LEU A C 1
ATOM 1442 O O . LEU A 1 186 ? 35.757 -1.979 -29.246 1.00 64.00 186 LEU A O 1
ATOM 1446 N N . SER A 1 187 ? 33.614 -2.498 -29.675 1.00 63.41 187 SER A N 1
ATOM 1447 C CA . SER A 1 187 ? 33.900 -3.650 -30.538 1.00 63.41 187 SER A CA 1
ATOM 1448 C C . SER A 1 187 ? 34.659 -3.239 -31.805 1.00 63.41 187 SER A C 1
ATOM 1450 O O . SER A 1 187 ? 35.691 -3.836 -32.110 1.00 63.41 187 SER A O 1
ATOM 1452 N N . ALA A 1 188 ? 34.214 -2.178 -32.484 1.00 66.25 188 ALA A N 1
ATOM 1453 C CA . ALA A 1 188 ? 34.886 -1.651 -33.670 1.00 66.25 188 ALA A CA 1
ATOM 1454 C C . ALA A 1 188 ? 36.292 -1.100 -33.359 1.00 66.25 188 ALA A C 1
ATOM 1456 O O . ALA A 1 188 ? 37.226 -1.297 -34.135 1.00 66.25 188 ALA A O 1
ATOM 1457 N N . ALA A 1 189 ? 36.469 -0.447 -32.204 1.00 66.19 189 ALA A N 1
ATOM 1458 C CA . ALA A 1 189 ? 37.769 0.060 -31.760 1.00 66.19 189 ALA A CA 1
ATOM 1459 C C . ALA A 1 189 ? 38.754 -1.071 -31.418 1.00 66.19 189 ALA A C 1
ATOM 1461 O O . ALA A 1 189 ? 39.944 -0.958 -31.705 1.00 66.19 189 ALA A O 1
ATOM 1462 N N . SER A 1 190 ? 38.262 -2.172 -30.840 1.00 62.28 190 SER A N 1
ATOM 1463 C CA . SER A 1 190 ? 39.085 -3.344 -30.529 1.00 62.28 190 SER A CA 1
ATOM 1464 C C . SER A 1 190 ? 39.515 -4.091 -31.795 1.00 62.28 190 SER A C 1
ATOM 1466 O O . SER A 1 190 ? 40.660 -4.518 -31.881 1.00 62.28 190 SER A O 1
ATOM 1468 N N . GLN A 1 191 ? 38.637 -4.203 -32.798 1.00 66.88 191 GLN A N 1
ATOM 1469 C CA . GLN A 1 191 ? 38.961 -4.817 -34.093 1.00 66.88 191 GLN A CA 1
ATOM 1470 C C . GLN A 1 191 ? 39.967 -3.995 -34.915 1.00 66.88 191 GLN A C 1
ATOM 1472 O O . GLN A 1 191 ? 40.764 -4.569 -35.649 1.00 66.88 191 GLN A O 1
ATOM 1477 N N . ARG A 1 192 ? 39.975 -2.663 -34.765 1.00 63.97 192 ARG A N 1
ATOM 1478 C CA . ARG A 1 192 ? 40.951 -1.772 -35.420 1.00 63.97 192 ARG A CA 1
ATOM 1479 C C . ARG A 1 192 ? 42.358 -1.823 -34.818 1.00 63.97 192 ARG A C 1
ATOM 1481 O O . ARG A 1 192 ? 43.282 -1.405 -35.492 1.00 63.97 192 ARG A O 1
ATOM 1488 N N . LYS A 1 193 ? 42.516 -2.289 -33.573 1.00 60.47 193 LYS A N 1
ATOM 1489 C CA . LYS A 1 193 ? 43.823 -2.451 -32.901 1.00 60.47 193 LYS A CA 1
ATOM 1490 C C . LYS A 1 193 ? 44.490 -3.811 -33.155 1.00 60.47 193 LYS A C 1
ATOM 1492 O O . LYS A 1 193 ? 45.630 -3.999 -32.756 1.00 60.47 193 LYS A O 1
ATOM 1497 N N . LEU A 1 194 ? 43.762 -4.757 -33.749 1.00 55.41 194 LEU A N 1
ATOM 1498 C CA . LEU A 1 194 ? 44.221 -6.116 -34.077 1.00 55.41 194 LEU A CA 1
ATOM 1499 C C . LEU A 1 194 ? 44.594 -6.275 -35.565 1.00 55.41 194 LEU A C 1
ATOM 1501 O O . LEU A 1 194 ? 44.866 -7.388 -36.008 1.00 55.41 194 LEU A O 1
ATOM 1505 N N . ARG A 1 195 ? 44.568 -5.179 -36.326 1.00 48.12 195 ARG A N 1
ATOM 1506 C CA . ARG A 1 195 ? 45.084 -5.056 -37.692 1.00 48.12 195 ARG A CA 1
ATOM 1507 C C . ARG A 1 195 ? 46.238 -4.071 -37.678 1.00 48.12 195 ARG A C 1
ATOM 1509 O O . ARG A 1 195 ? 47.153 -4.273 -38.496 1.00 48.12 195 ARG A O 1
#

Solvent-accessible surface area (backbone atoms only — not comparable to full-atom values): 10365 Å² total; per-residue (Å²): 135,78,44,66,54,78,44,70,75,72,66,82,85,40,53,71,56,33,73,75,53,35,65,73,52,37,34,54,20,43,17,50,13,34,39,53,35,45,51,52,45,50,55,50,48,36,52,51,39,18,63,50,34,44,33,54,53,70,64,42,50,78,38,48,44,78,45,70,29,40,70,88,45,46,47,16,36,43,35,27,36,74,58,63,33,56,31,48,54,17,71,48,41,76,51,99,66,14,27,33,30,26,58,66,73,42,79,47,76,42,72,68,22,43,74,49,68,45,97,87,68,54,68,37,28,32,30,52,76,62,92,49,90,65,60,68,43,77,44,66,38,75,19,66,27,57,50,54,63,36,66,67,54,38,51,56,46,52,51,48,48,67,61,41,34,59,56,38,30,54,53,32,46,56,54,49,53,53,52,53,56,52,49,52,54,52,53,56,54,54,58,63,73,77,110

Secondary structure (DSSP, 8-state):
--EEEEEE--SGGGHHHHHHH-HHHHHHHHHHHHHHHHHHHHHHHHHHHHHHHT--HHHHHTTEEEE---SS--EEEEEE--SPEEGGGTT-EEETTEEEEEETTEEEEEETEEEEE-TTS-EEEEEESSSSS--EEE-EE--HHHHTTSHHHHHHHHHHHHHHHHHHHHHHHHHHHHHHHHHHHHHHHHHHT--